Protein AF-A0A4U5PAK2-F1 (afdb_monomer)

Organism: Steinernema carpocapsae (NCBI:txid34508)

Structure (mmCIF, N/CA/C/O backbone):
data_AF-A0A4U5PAK2-F1
#
_entry.id   AF-A0A4U5PAK2-F1
#
loop_
_atom_site.group_PDB
_atom_site.id
_atom_site.type_symbol
_atom_site.label_atom_id
_atom_site.label_alt_id
_atom_site.label_comp_id
_atom_site.label_asym_id
_atom_site.label_entity_id
_atom_site.label_seq_id
_atom_site.pdbx_PDB_ins_code
_atom_site.Cartn_x
_atom_site.Cartn_y
_atom_site.Cartn_z
_atom_site.occupancy
_atom_site.B_iso_or_equiv
_atom_site.auth_seq_id
_atom_site.auth_comp_id
_atom_site.auth_asym_id
_atom_site.auth_atom_id
_atom_site.pdbx_PDB_model_num
ATOM 1 N N . MET A 1 1 ? 34.437 -31.701 -35.811 1.00 47.69 1 MET A N 1
ATOM 2 C CA . MET A 1 1 ? 34.393 -30.267 -36.158 1.00 47.69 1 MET A CA 1
ATOM 3 C C . MET A 1 1 ? 33.138 -29.726 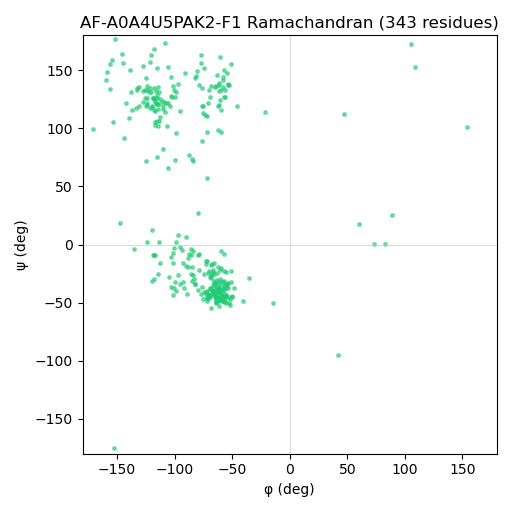-35.517 1.00 47.69 1 MET A C 1
ATOM 5 O O . MET A 1 1 ? 32.059 -29.985 -36.035 1.00 47.69 1 MET A O 1
ATOM 9 N N . ASP A 1 2 ? 33.272 -29.087 -34.360 1.00 54.12 2 ASP A N 1
ATOM 10 C CA . ASP A 1 2 ? 32.125 -28.502 -33.671 1.00 54.12 2 ASP A CA 1
ATOM 11 C C . ASP A 1 2 ? 31.737 -27.217 -34.401 1.00 54.12 2 ASP A C 1
ATOM 13 O O . ASP A 1 2 ? 32.551 -26.307 -34.567 1.00 54.12 2 ASP A O 1
ATOM 17 N N . LEU A 1 3 ? 30.511 -27.179 -34.925 1.00 52.75 3 LEU A N 1
ATOM 18 C CA . LEU A 1 3 ? 29.952 -25.960 -35.498 1.00 52.75 3 LEU A CA 1
ATOM 19 C C . LEU A 1 3 ? 29.866 -24.898 -34.391 1.00 52.75 3 LEU A C 1
ATOM 21 O O . LEU A 1 3 ? 29.477 -25.234 -33.269 1.00 52.75 3 LEU A O 1
ATOM 25 N N . PRO A 1 4 ? 30.195 -23.625 -34.673 1.00 72.81 4 PRO A N 1
ATOM 26 C CA . PRO A 1 4 ? 30.063 -22.576 -33.675 1.00 72.81 4 PRO A CA 1
ATOM 27 C C . PRO A 1 4 ? 28.592 -22.460 -33.267 1.00 72.81 4 PRO A C 1
ATOM 29 O O . PRO A 1 4 ? 27.730 -22.195 -34.109 1.00 72.81 4 PRO A O 1
ATOM 32 N N . ILE A 1 5 ? 28.315 -22.669 -31.977 1.00 73.31 5 ILE A N 1
ATOM 33 C CA . ILE A 1 5 ? 26.984 -22.476 -31.397 1.00 73.31 5 ILE A CA 1
ATOM 34 C C . ILE A 1 5 ? 26.605 -21.014 -31.617 1.00 73.31 5 ILE A C 1
ATOM 36 O O . ILE A 1 5 ? 27.261 -20.109 -31.097 1.00 73.31 5 ILE A O 1
ATOM 40 N N . ARG A 1 6 ? 25.557 -20.764 -32.406 1.00 75.88 6 ARG A N 1
ATOM 41 C CA . ARG A 1 6 ? 25.062 -19.403 -32.605 1.00 75.88 6 ARG A CA 1
ATOM 42 C C . ARG A 1 6 ? 24.166 -19.040 -31.432 1.00 75.88 6 ARG A C 1
ATOM 44 O O . ARG A 1 6 ? 23.378 -19.854 -30.964 1.00 75.88 6 ARG A O 1
ATOM 51 N N . PHE A 1 7 ? 24.224 -17.785 -31.002 1.00 71.56 7 PHE A N 1
ATOM 52 C CA . PHE A 1 7 ? 23.404 -17.277 -29.897 1.00 71.56 7 PHE A CA 1
ATOM 53 C C . PHE A 1 7 ? 21.896 -17.520 -30.112 1.00 71.56 7 PHE A C 1
ATOM 55 O O . PHE A 1 7 ? 21.156 -17.823 -29.184 1.00 71.56 7 PHE A O 1
ATOM 62 N N . GLN A 1 8 ? 21.449 -17.465 -31.368 1.00 72.50 8 GLN A N 1
ATOM 63 C CA . GLN A 1 8 ? 20.072 -17.750 -31.788 1.00 72.50 8 GLN A CA 1
ATOM 64 C C . GLN A 1 8 ? 19.642 -19.224 -31.645 1.00 72.50 8 GLN A C 1
ATOM 66 O O . GLN A 1 8 ? 18.439 -19.497 -31.661 1.00 72.50 8 GLN A O 1
ATOM 71 N N . ASP A 1 9 ? 20.596 -20.149 -31.509 1.00 81.25 9 ASP A N 1
ATOM 72 C CA . ASP A 1 9 ? 20.365 -21.592 -31.379 1.00 81.25 9 ASP A CA 1
ATOM 73 C C . ASP A 1 9 ? 20.287 -22.026 -29.905 1.00 81.25 9 ASP A C 1
ATOM 75 O O . ASP A 1 9 ? 19.962 -23.177 -29.614 1.00 81.25 9 ASP A O 1
ATOM 79 N N . LEU A 1 10 ? 20.529 -21.102 -28.966 1.00 83.69 10 LEU A N 1
ATOM 80 C CA . LEU A 1 10 ? 20.408 -21.371 -27.537 1.00 83.69 10 LEU A CA 1
ATOM 81 C C . LEU A 1 10 ? 18.956 -21.733 -27.150 1.00 83.69 10 LEU A C 1
ATOM 83 O O . LEU A 1 10 ? 17.994 -21.196 -27.725 1.00 83.69 10 LEU A O 1
ATOM 87 N N . PRO A 1 11 ? 18.771 -22.626 -26.159 1.00 86.31 11 PRO A N 1
ATOM 88 C CA . PRO A 1 11 ? 17.468 -22.879 -25.556 1.00 86.31 11 PRO A CA 1
ATOM 89 C C . PRO A 1 11 ? 16.853 -21.598 -24.991 1.00 86.31 11 PRO A C 1
ATOM 91 O O . PRO A 1 11 ? 17.556 -20.683 -24.553 1.00 86.31 11 PRO A O 1
ATOM 94 N N . SER A 1 12 ? 15.523 -21.533 -24.990 1.00 82.12 12 SER A N 1
ATOM 95 C CA . SER A 1 12 ? 14.796 -20.351 -24.526 1.00 82.12 12 SER A CA 1
ATOM 96 C C . SER A 1 12 ? 15.080 -20.038 -23.058 1.00 82.12 12 SER A C 1
ATOM 98 O O . SER A 1 12 ? 15.182 -18.872 -22.702 1.00 82.12 12 SER A O 1
ATOM 100 N N . GLU A 1 13 ? 15.283 -21.060 -22.234 1.00 82.94 13 GLU A N 1
ATOM 101 C CA . GLU A 1 13 ? 15.615 -20.952 -20.813 1.00 82.94 13 GLU A CA 1
ATOM 102 C C . GLU A 1 13 ? 16.979 -20.274 -20.613 1.00 82.94 13 GLU A C 1
ATOM 104 O O . GLU A 1 13 ? 17.135 -19.406 -19.757 1.00 82.94 13 GLU A O 1
ATOM 109 N N . VAL A 1 14 ? 17.958 -20.610 -21.459 1.00 84.56 14 VAL A N 1
ATOM 110 C CA . VAL A 1 14 ? 19.299 -20.007 -21.424 1.00 84.56 14 VAL A CA 1
ATOM 111 C C . VAL A 1 14 ? 19.240 -18.550 -21.874 1.00 84.56 14 VAL A C 1
ATOM 113 O O . VAL A 1 14 ? 19.823 -17.683 -21.227 1.00 84.56 14 VAL A O 1
ATOM 116 N N . LEU A 1 15 ? 18.491 -18.257 -22.943 1.00 81.94 15 LEU A N 1
ATOM 117 C CA . LEU A 1 15 ? 18.282 -16.882 -23.406 1.00 81.94 15 LEU A CA 1
ATOM 118 C C . LEU A 1 15 ? 17.612 -16.023 -22.332 1.00 81.94 15 LEU A C 1
ATOM 120 O O . LEU A 1 15 ? 18.045 -14.898 -22.106 1.00 81.94 15 LEU A O 1
ATOM 124 N N . GLN A 1 16 ? 16.601 -16.557 -21.645 1.00 80.06 16 GLN A N 1
ATOM 125 C CA . GLN A 1 16 ? 15.946 -15.877 -20.530 1.00 80.06 16 GLN A CA 1
ATOM 126 C C . GLN A 1 16 ? 16.930 -15.598 -19.390 1.00 80.06 16 GLN A C 1
ATOM 128 O O . GLN A 1 16 ? 16.977 -14.472 -18.902 1.00 80.06 16 GLN A O 1
ATOM 133 N N . HIS A 1 17 ? 17.762 -16.575 -19.018 1.00 81.38 17 HIS A N 1
ATOM 134 C CA . HIS A 1 17 ? 18.752 -16.400 -17.955 1.00 81.38 17 HIS A CA 1
ATOM 135 C C . HIS A 1 17 ? 19.801 -15.333 -18.295 1.00 81.38 17 HIS A C 1
ATOM 137 O O . HIS A 1 17 ? 20.141 -14.517 -17.443 1.00 81.38 17 HIS A O 1
ATOM 143 N N . ILE A 1 18 ? 20.267 -15.293 -19.548 1.00 82.44 18 ILE A N 1
ATOM 144 C CA . ILE A 1 18 ? 21.174 -14.245 -20.038 1.00 82.44 18 ILE A CA 1
ATOM 145 C C . ILE A 1 18 ? 20.483 -12.883 -19.995 1.00 82.44 18 ILE A C 1
ATOM 147 O O . ILE A 1 18 ? 21.072 -11.912 -19.528 1.00 82.44 18 ILE A O 1
ATOM 151 N N . CYS A 1 19 ? 19.229 -12.817 -20.451 1.00 79.94 19 CYS A N 1
ATOM 152 C CA . CYS A 1 19 ? 18.456 -11.584 -20.450 1.00 79.94 19 CYS A CA 1
ATOM 153 C C . CYS A 1 19 ? 18.345 -11.019 -19.028 1.00 79.94 19 CYS A C 1
ATOM 155 O O . CYS A 1 19 ? 18.637 -9.849 -18.852 1.00 79.94 19 CYS A O 1
ATOM 157 N N . VAL A 1 20 ? 18.033 -11.818 -18.002 1.00 76.06 20 VAL A N 1
ATOM 158 C CA . VAL A 1 20 ? 17.880 -11.334 -16.609 1.00 76.06 20 VAL A CA 1
ATOM 159 C C . VAL A 1 20 ? 19.148 -10.667 -16.038 1.00 76.06 20 VAL A C 1
ATOM 161 O O . VAL A 1 20 ? 19.046 -9.874 -15.107 1.00 76.06 20 VAL A O 1
ATOM 164 N N . GLN A 1 21 ? 20.336 -10.920 -16.602 1.00 79.25 21 GLN A N 1
ATOM 165 C CA . GLN A 1 21 ? 21.590 -10.303 -16.141 1.00 79.25 21 GLN A CA 1
ATOM 166 C C . GLN A 1 21 ? 21.802 -8.857 -16.624 1.00 79.25 21 GLN A C 1
ATOM 168 O O . GLN A 1 21 ? 22.748 -8.204 -16.175 1.00 79.25 21 GLN A O 1
ATOM 173 N N . LEU A 1 22 ? 20.952 -8.353 -17.525 1.00 78.81 22 LEU A N 1
ATOM 174 C CA . LEU A 1 22 ? 21.041 -6.987 -18.047 1.00 78.81 22 LEU A CA 1
ATOM 175 C C . LEU A 1 22 ? 20.663 -5.964 -16.968 1.00 78.81 22 LEU A C 1
ATOM 177 O O . LEU A 1 22 ? 19.641 -6.102 -16.299 1.00 78.81 22 LEU A O 1
ATOM 181 N N . ASP A 1 23 ? 21.477 -4.919 -16.826 1.00 75.62 23 ASP A N 1
ATOM 182 C CA . ASP A 1 23 ? 21.330 -3.865 -15.812 1.00 75.62 23 ASP A CA 1
ATOM 183 C C . ASP A 1 23 ? 21.137 -2.458 -16.401 1.00 75.62 23 ASP A C 1
ATOM 185 O O . ASP A 1 23 ? 21.185 -1.456 -15.684 1.00 75.62 23 ASP A O 1
ATOM 189 N N . SER A 1 24 ? 20.867 -2.386 -17.705 1.00 80.50 24 SER A N 1
ATOM 190 C CA . SER A 1 24 ? 20.577 -1.160 -18.443 1.00 80.50 24 SER A CA 1
ATOM 191 C C . SER A 1 24 ? 19.344 -1.343 -19.321 1.00 80.50 24 SER A C 1
ATOM 193 O O . SER A 1 24 ? 19.226 -2.332 -20.045 1.00 80.50 24 SER A O 1
ATOM 195 N N . VAL A 1 25 ? 18.437 -0.362 -19.303 1.00 81.88 25 VAL A N 1
ATOM 196 C CA . VAL A 1 25 ? 17.288 -0.344 -20.222 1.00 81.88 25 VAL A CA 1
ATOM 197 C C . VAL A 1 25 ? 17.759 -0.264 -21.667 1.00 81.88 25 VAL A C 1
ATOM 199 O O . VAL A 1 25 ? 17.183 -0.939 -22.514 1.00 81.88 25 VAL A O 1
ATOM 202 N N . ASP A 1 26 ? 18.820 0.493 -21.945 1.00 83.31 26 ASP A N 1
ATOM 203 C CA . ASP A 1 26 ? 19.361 0.607 -23.298 1.00 83.31 26 ASP A CA 1
ATOM 204 C C . ASP A 1 26 ? 19.867 -0.742 -23.802 1.00 83.31 26 ASP A C 1
ATOM 206 O O . ASP A 1 26 ? 19.582 -1.112 -24.936 1.00 83.31 26 ASP A O 1
ATOM 210 N N . ASP A 1 27 ? 20.533 -1.531 -22.956 1.00 85.12 27 ASP A N 1
ATOM 211 C CA . ASP A 1 27 ? 21.000 -2.866 -23.341 1.00 85.12 27 ASP A CA 1
ATOM 212 C C . ASP A 1 27 ? 19.828 -3.818 -23.587 1.00 85.12 27 ASP A C 1
ATOM 214 O O . ASP A 1 27 ? 19.840 -4.573 -24.562 1.00 85.12 27 ASP A O 1
ATOM 218 N N . VAL A 1 28 ? 18.778 -3.741 -22.761 1.00 85.50 28 VAL A N 1
ATOM 219 C CA . VAL A 1 28 ? 17.541 -4.505 -22.970 1.00 85.50 28 VAL A CA 1
ATOM 220 C C . VAL A 1 28 ? 16.886 -4.118 -24.300 1.00 85.50 28 VAL A C 1
ATOM 222 O O . VAL A 1 28 ? 16.539 -4.993 -25.091 1.00 85.50 28 VAL A O 1
ATOM 225 N N . LEU A 1 29 ? 16.744 -2.823 -24.590 1.00 85.44 29 LEU A N 1
ATOM 226 C CA . LEU A 1 29 ? 16.142 -2.342 -25.836 1.00 85.44 29 LEU A CA 1
ATOM 227 C C . LEU A 1 29 ? 17.003 -2.681 -27.061 1.00 85.44 29 LEU A C 1
ATOM 229 O O . LEU A 1 29 ? 16.469 -3.093 -28.091 1.00 85.44 29 LEU A O 1
ATOM 233 N N . ASN A 1 30 ? 18.325 -2.560 -26.951 1.00 86.75 30 ASN A N 1
ATOM 234 C CA . ASN A 1 30 ? 19.260 -2.895 -28.020 1.00 86.75 30 ASN A CA 1
ATOM 235 C C . ASN A 1 30 ? 19.209 -4.389 -28.340 1.00 86.75 30 ASN A C 1
ATOM 237 O O . ASN A 1 30 ? 19.037 -4.751 -29.503 1.00 86.75 30 ASN A O 1
ATOM 241 N N . LEU A 1 31 ? 19.276 -5.258 -27.325 1.00 85.69 31 LEU A N 1
ATOM 242 C CA . LEU A 1 31 ? 19.183 -6.711 -27.503 1.00 85.69 31 LEU A CA 1
ATOM 243 C C . LEU A 1 31 ? 17.815 -7.150 -28.025 1.00 85.69 31 LEU A C 1
ATOM 245 O O . LEU A 1 31 ? 17.741 -8.080 -28.832 1.00 85.69 31 LEU A O 1
ATOM 249 N N . GLN A 1 32 ? 16.743 -6.461 -27.628 1.00 85.81 32 GLN A N 1
ATOM 250 C CA . GLN A 1 32 ? 15.394 -6.728 -28.124 1.00 85.81 32 GLN A CA 1
ATOM 251 C C . GLN A 1 32 ? 15.306 -6.591 -29.651 1.00 85.81 32 GLN A C 1
ATOM 253 O O . GLN A 1 32 ? 14.603 -7.372 -30.288 1.00 85.81 32 GLN A O 1
ATOM 258 N N . ASN A 1 33 ? 16.077 -5.680 -30.248 1.00 85.88 33 ASN A N 1
ATOM 259 C CA . ASN A 1 33 ? 16.080 -5.440 -31.693 1.00 85.88 33 ASN A CA 1
ATOM 260 C C . ASN A 1 33 ? 16.986 -6.399 -32.492 1.00 85.88 33 ASN A C 1
ATOM 262 O O . ASN A 1 33 ? 16.987 -6.351 -33.721 1.00 85.88 33 ASN A O 1
ATOM 266 N N . VAL A 1 34 ? 17.761 -7.271 -31.832 1.00 86.38 34 VAL A N 1
ATOM 267 C CA . VAL A 1 34 ? 18.753 -8.130 -32.508 1.00 86.38 34 VAL A CA 1
ATOM 268 C C . VAL A 1 34 ? 18.109 -9.324 -33.215 1.00 86.38 34 VAL A C 1
ATOM 270 O O . VAL A 1 34 ? 18.519 -9.680 -34.319 1.00 86.38 34 VAL A O 1
ATOM 273 N N . HIS A 1 35 ? 17.132 -9.991 -32.589 1.00 86.31 35 HIS A N 1
ATOM 274 C CA . HIS A 1 35 ? 16.525 -11.202 -33.152 1.00 86.31 35 HIS A CA 1
ATOM 275 C C . HIS A 1 35 ? 15.140 -11.508 -32.541 1.00 86.31 35 HIS A C 1
ATOM 277 O O . HIS A 1 35 ? 15.006 -11.450 -31.317 1.00 86.31 35 HIS A O 1
ATOM 283 N N . PRO A 1 36 ? 14.141 -11.992 -33.315 1.00 87.50 36 PRO A N 1
ATOM 284 C CA . PRO A 1 36 ? 12.777 -12.236 -32.812 1.00 87.50 36 PRO A CA 1
ATOM 285 C C . PRO A 1 36 ? 12.653 -13.250 -31.661 1.00 87.50 36 PRO A C 1
ATOM 287 O O . PRO A 1 36 ? 11.643 -13.290 -30.957 1.00 87.50 36 PRO A O 1
ATOM 290 N N . ARG A 1 37 ? 13.635 -14.149 -31.483 1.00 84.88 37 ARG A N 1
ATOM 291 C CA . ARG A 1 37 ? 13.677 -15.048 -30.306 1.00 84.88 37 ARG A CA 1
ATOM 292 C C . ARG A 1 37 ? 14.150 -14.324 -29.044 1.00 84.88 37 ARG A C 1
ATOM 294 O O . ARG A 1 37 ? 13.626 -14.615 -27.975 1.00 84.88 37 ARG A O 1
ATOM 301 N N . ILE A 1 38 ? 15.102 -13.399 -29.178 1.00 85.81 38 ILE A N 1
ATOM 302 C CA . ILE A 1 38 ? 15.606 -12.572 -28.073 1.00 85.81 38 ILE A CA 1
ATOM 303 C C . ILE A 1 38 ? 14.530 -11.567 -27.680 1.00 85.81 38 ILE A C 1
ATOM 305 O O . ILE A 1 38 ? 14.225 -11.441 -26.501 1.00 85.81 38 ILE A O 1
ATOM 309 N N . GLU A 1 39 ? 13.874 -10.955 -28.669 1.00 88.19 39 GLU A N 1
ATOM 310 C CA . GLU A 1 39 ? 12.725 -10.079 -28.451 1.00 88.19 39 GLU A CA 1
ATOM 311 C C . GLU A 1 39 ? 11.666 -10.757 -27.583 1.00 88.19 39 GLU A C 1
ATOM 313 O O . GLU A 1 39 ? 11.289 -10.229 -26.543 1.00 88.19 39 GLU A O 1
ATOM 318 N N . ARG A 1 40 ? 11.243 -11.971 -27.961 1.00 86.62 40 ARG A N 1
ATOM 319 C CA . ARG A 1 40 ? 10.266 -12.753 -27.192 1.00 86.62 40 ARG A CA 1
ATOM 320 C C . ARG A 1 40 ? 10.757 -13.120 -25.794 1.00 86.62 40 ARG A C 1
ATOM 322 O O . ARG A 1 40 ? 9.943 -13.148 -24.873 1.00 86.62 40 ARG A O 1
ATOM 329 N N . ALA A 1 41 ? 12.046 -13.424 -25.638 1.00 85.25 41 ALA A N 1
ATOM 330 C CA . ALA A 1 41 ? 12.627 -13.711 -24.332 1.00 85.25 41 ALA A CA 1
ATOM 331 C C . ALA A 1 41 ? 12.557 -12.474 -23.427 1.00 85.25 41 ALA A C 1
ATOM 333 O O . ALA A 1 41 ? 12.014 -12.577 -22.334 1.00 85.25 41 ALA A O 1
ATOM 334 N N . ILE A 1 42 ? 12.990 -11.312 -23.924 1.00 87.56 42 ILE A N 1
ATOM 335 C CA . ILE A 1 42 ? 12.958 -10.028 -23.213 1.00 87.56 42 ILE A CA 1
ATOM 336 C C . ILE A 1 42 ? 11.527 -9.604 -22.884 1.00 87.56 42 ILE A C 1
ATOM 338 O O . ILE A 1 42 ? 11.233 -9.252 -21.744 1.00 87.56 42 ILE A O 1
ATOM 342 N N . ASP A 1 43 ? 10.611 -9.686 -23.848 1.00 86.44 43 ASP A N 1
ATOM 343 C CA . ASP A 1 43 ? 9.196 -9.375 -23.641 1.00 86.44 43 ASP A CA 1
ATOM 344 C C . ASP A 1 43 ? 8.608 -10.196 -22.498 1.00 86.44 43 ASP A C 1
ATOM 346 O O . ASP A 1 43 ? 7.862 -9.681 -21.663 1.00 86.44 43 ASP A O 1
ATOM 350 N N . PHE A 1 44 ? 8.937 -11.486 -22.463 1.00 83.06 44 PHE A N 1
ATOM 351 C CA . PHE A 1 44 ? 8.475 -12.375 -21.418 1.00 83.06 44 PHE A CA 1
ATOM 352 C C . PHE A 1 44 ? 9.120 -12.028 -20.073 1.00 83.06 44 PHE A C 1
ATOM 354 O O . PHE A 1 44 ? 8.386 -11.756 -19.125 1.00 83.06 44 PHE A O 1
ATOM 361 N N . THR A 1 45 ? 10.452 -11.977 -19.991 1.00 80.44 45 THR A N 1
ATOM 362 C CA . THR A 1 45 ? 11.189 -11.813 -18.727 1.00 80.44 45 THR A CA 1
ATOM 363 C C . THR A 1 45 ? 11.082 -10.416 -18.140 1.00 80.44 45 THR A C 1
ATOM 365 O O . THR A 1 45 ? 10.747 -10.290 -16.967 1.00 80.44 45 THR A O 1
ATOM 368 N N . PHE A 1 46 ? 11.312 -9.374 -18.938 1.00 82.19 46 PHE A N 1
ATOM 369 C CA . PHE A 1 46 ? 11.414 -7.996 -18.459 1.00 82.19 46 PHE A CA 1
ATOM 370 C C . PHE A 1 46 ? 10.084 -7.260 -18.426 1.00 82.19 46 PHE A C 1
ATOM 372 O O . PHE A 1 46 ? 9.796 -6.539 -17.474 1.00 82.19 46 PHE A O 1
ATOM 379 N N . TRP A 1 47 ? 9.262 -7.417 -19.463 1.00 88.25 47 TRP A N 1
ATOM 380 C CA . TRP A 1 47 ? 8.098 -6.548 -19.643 1.00 88.25 47 TRP A CA 1
ATOM 381 C C . TRP A 1 47 ? 6.799 -7.192 -19.152 1.00 88.25 47 TRP A C 1
ATOM 383 O O . TRP A 1 47 ? 5.980 -6.536 -18.510 1.00 88.25 47 TRP A O 1
ATOM 393 N N . ARG A 1 48 ? 6.591 -8.490 -19.397 1.00 87.00 48 ARG A N 1
ATOM 394 C CA . ARG A 1 48 ? 5.306 -9.159 -19.116 1.00 87.00 48 ARG A CA 1
ATOM 395 C C . ARG A 1 48 ? 5.253 -9.912 -17.795 1.00 87.00 48 ARG A C 1
ATOM 397 O O . ARG A 1 48 ? 4.147 -10.138 -17.299 1.00 87.00 48 ARG A O 1
ATOM 404 N N . LEU A 1 49 ? 6.382 -10.370 -17.264 1.00 85.75 49 LEU A N 1
ATOM 405 C CA . LEU A 1 49 ? 6.412 -11.136 -16.017 1.00 85.75 49 LEU A CA 1
ATOM 406 C C . LEU A 1 49 ? 6.305 -10.282 -14.743 1.00 85.75 49 LEU A C 1
ATOM 408 O O . LEU A 1 49 ? 5.575 -10.716 -13.845 1.00 85.75 49 LEU A O 1
ATOM 412 N N . PRO A 1 50 ? 6.929 -9.090 -14.632 1.00 90.94 50 PRO A N 1
ATOM 413 C CA . PRO A 1 50 ? 6.883 -8.314 -13.398 1.00 90.94 50 PRO A CA 1
ATOM 414 C C . PRO A 1 50 ? 5.483 -7.999 -12.915 1.00 90.94 50 PRO A C 1
ATOM 416 O O . PRO A 1 50 ? 4.627 -7.515 -13.659 1.00 90.94 50 PRO A O 1
ATOM 419 N N . ARG A 1 51 ? 5.285 -8.223 -11.619 1.00 93.62 51 ARG A N 1
ATOM 420 C CA . ARG A 1 51 ? 4.050 -7.868 -10.911 1.00 93.62 51 ARG A CA 1
ATOM 421 C C . ARG A 1 51 ? 4.281 -6.782 -9.875 1.00 93.62 51 ARG A C 1
ATOM 423 O O . ARG A 1 51 ? 3.351 -6.042 -9.556 1.00 93.62 51 ARG A O 1
ATOM 430 N N . VAL A 1 52 ? 5.512 -6.675 -9.384 1.00 93.81 52 VAL A N 1
ATOM 431 C CA . VAL A 1 52 ? 5.892 -5.762 -8.312 1.00 93.81 52 VAL A CA 1
ATOM 432 C C . VAL A 1 52 ? 6.920 -4.770 -8.845 1.00 93.81 52 VAL A C 1
ATOM 434 O O . VAL A 1 52 ? 7.962 -5.164 -9.368 1.00 93.81 52 VAL A O 1
ATOM 437 N N . LEU A 1 53 ? 6.622 -3.483 -8.683 1.00 93.88 53 LEU A N 1
ATOM 438 C CA . LEU A 1 53 ? 7.537 -2.376 -8.923 1.00 93.88 53 LEU A CA 1
ATOM 439 C C . LEU A 1 53 ? 8.022 -1.834 -7.584 1.00 93.88 53 LEU A C 1
ATOM 441 O O . LEU A 1 53 ? 7.234 -1.350 -6.772 1.00 93.88 53 LEU A O 1
ATOM 445 N N . ARG A 1 54 ? 9.327 -1.885 -7.366 1.00 92.38 54 ARG A N 1
ATOM 446 C CA . ARG A 1 54 ? 10.002 -1.400 -6.168 1.00 92.38 54 ARG A CA 1
ATOM 447 C C . ARG A 1 54 ? 10.854 -0.197 -6.548 1.00 92.38 54 ARG A C 1
ATOM 449 O O . ARG A 1 54 ? 11.676 -0.293 -7.450 1.00 92.38 54 ARG A O 1
ATOM 456 N N . LEU A 1 55 ? 10.653 0.930 -5.879 1.00 90.06 55 LEU A N 1
ATOM 457 C CA . LEU A 1 55 ? 11.371 2.170 -6.160 1.00 90.06 55 LEU A CA 1
ATOM 458 C C . LEU A 1 55 ? 12.188 2.587 -4.955 1.00 90.06 55 LEU A C 1
ATOM 460 O O . LEU A 1 55 ? 11.656 2.625 -3.843 1.00 90.06 55 LEU A O 1
ATOM 464 N N . GLY A 1 56 ? 13.438 2.969 -5.206 1.00 79.56 56 GLY A N 1
ATOM 465 C CA . GLY A 1 56 ? 14.268 3.574 -4.182 1.00 79.56 56 GLY A CA 1
ATOM 466 C C . GLY A 1 56 ? 15.064 2.600 -3.342 1.00 79.56 56 GLY A C 1
ATOM 467 O O . GLY A 1 56 ? 15.341 2.910 -2.202 1.00 79.56 56 GLY A O 1
ATOM 468 N N . PHE A 1 57 ? 15.380 1.414 -3.847 1.00 75.69 57 PHE A N 1
ATOM 469 C CA . PHE A 1 57 ? 16.238 0.477 -3.125 1.00 75.69 57 PHE A CA 1
ATOM 470 C C . PHE A 1 57 ? 17.692 0.722 -3.539 1.00 75.69 57 PHE A C 1
ATOM 472 O O . PHE A 1 57 ? 17.942 1.138 -4.673 1.00 75.69 57 PHE A O 1
ATOM 479 N N . GLU A 1 58 ? 18.645 0.519 -2.630 1.00 68.25 58 GLU A N 1
ATOM 480 C CA . GLU A 1 58 ? 20.065 0.726 -2.933 1.00 68.25 58 GLU A CA 1
ATOM 481 C C . GLU A 1 58 ? 20.511 -0.191 -4.076 1.00 68.25 58 GLU A C 1
ATOM 483 O O . GLU A 1 58 ? 20.201 -1.384 -4.061 1.00 68.25 58 GLU A O 1
ATOM 488 N N . PHE A 1 59 ? 21.221 0.366 -5.065 1.00 66.69 59 PHE A N 1
ATOM 489 C CA . PHE A 1 59 ? 21.779 -0.423 -6.156 1.00 66.69 59 PHE A CA 1
ATOM 490 C C . PHE A 1 59 ? 22.979 -1.224 -5.643 1.00 66.69 59 PHE A C 1
ATOM 492 O O . PHE A 1 59 ? 24.027 -0.629 -5.381 1.00 66.69 59 PHE A O 1
ATOM 499 N N . PRO A 1 60 ? 22.905 -2.564 -5.557 1.00 65.00 60 PRO A N 1
ATOM 500 C CA . PRO A 1 60 ? 24.006 -3.387 -5.064 1.00 65.00 60 PRO A CA 1
ATOM 501 C C . PRO A 1 60 ? 25.273 -3.208 -5.906 1.00 65.00 60 PRO A C 1
ATOM 503 O O . PRO A 1 60 ? 26.385 -3.286 -5.392 1.00 65.00 60 PRO A O 1
ATOM 506 N N . LYS A 1 61 ? 25.108 -2.937 -7.209 1.00 65.94 61 LYS A N 1
ATOM 507 C CA . LYS A 1 61 ? 26.219 -2.718 -8.141 1.00 65.94 61 LYS A CA 1
ATOM 508 C C . LYS A 1 61 ? 26.834 -1.314 -8.043 1.00 65.94 61 LYS A C 1
ATOM 510 O O . LYS A 1 61 ? 27.969 -1.137 -8.481 1.00 65.94 61 LYS A O 1
ATOM 515 N N . ARG A 1 62 ? 26.114 -0.310 -7.514 1.00 66.81 62 ARG A N 1
ATOM 516 C CA . ARG A 1 62 ? 26.601 1.078 -7.357 1.00 66.81 62 ARG A CA 1
ATOM 517 C C . ARG A 1 62 ? 26.055 1.703 -6.061 1.00 66.81 62 ARG A C 1
ATOM 519 O O . ARG A 1 62 ? 24.984 2.316 -6.087 1.00 66.81 62 ARG A O 1
ATOM 526 N N . PRO A 1 63 ? 26.797 1.587 -4.947 1.00 66.19 63 PRO A N 1
ATOM 527 C CA . PRO A 1 63 ? 26.397 2.153 -3.662 1.00 66.19 63 PRO A CA 1
ATOM 528 C C . PRO A 1 63 ? 26.069 3.646 -3.773 1.00 66.19 63 PRO A C 1
ATOM 530 O O . PRO A 1 63 ? 26.770 4.397 -4.457 1.00 66.19 63 PRO A O 1
ATOM 533 N N . GLY A 1 64 ? 24.993 4.079 -3.115 1.00 66.81 64 GLY A N 1
ATOM 534 C CA . GLY A 1 64 ? 24.527 5.471 -3.145 1.00 66.81 64 GLY A CA 1
ATOM 535 C C . GLY A 1 64 ? 23.659 5.864 -4.350 1.00 66.81 64 GLY A C 1
ATOM 536 O O . GLY A 1 64 ? 23.211 7.009 -4.417 1.00 66.81 64 GLY A O 1
ATOM 537 N N . GLN A 1 65 ? 23.378 4.947 -5.282 1.00 72.25 65 GLN A N 1
ATOM 538 C CA . GLN A 1 65 ? 22.362 5.150 -6.320 1.00 72.25 65 GLN A CA 1
ATOM 539 C C . GLN A 1 65 ? 21.067 4.417 -5.968 1.00 72.25 65 GLN A C 1
ATOM 541 O O . GLN A 1 65 ? 21.077 3.267 -5.529 1.00 72.25 65 GLN A O 1
ATOM 546 N N . SER A 1 66 ? 19.938 5.095 -6.177 1.00 77.69 66 SER A N 1
ATOM 547 C CA . SER A 1 66 ? 18.614 4.491 -6.033 1.00 77.69 66 SER A CA 1
ATOM 548 C C . SER A 1 66 ? 18.245 3.691 -7.286 1.00 77.69 66 SER A C 1
ATOM 550 O O . SER A 1 66 ? 18.666 4.035 -8.394 1.00 77.69 66 SER A O 1
ATOM 552 N N . THR A 1 67 ? 17.462 2.624 -7.121 1.00 85.38 67 THR A N 1
ATOM 553 C CA . THR A 1 67 ? 17.078 1.718 -8.219 1.00 85.38 67 THR A CA 1
ATOM 554 C C . THR A 1 67 ? 15.584 1.604 -8.422 1.00 85.38 67 THR A C 1
ATOM 556 O O . THR A 1 67 ? 14.775 1.805 -7.508 1.00 85.38 67 THR A O 1
ATOM 559 N N . ILE A 1 68 ? 15.242 1.217 -9.646 1.00 88.50 68 ILE A N 1
ATOM 560 C CA . ILE A 1 68 ? 13.978 0.587 -9.984 1.00 88.50 68 ILE A CA 1
ATOM 561 C C . ILE A 1 68 ? 14.220 -0.914 -9.960 1.00 88.50 68 ILE A C 1
ATOM 563 O O . ILE A 1 68 ? 14.963 -1.435 -10.788 1.00 88.50 68 ILE A O 1
ATOM 567 N N . ARG A 1 69 ? 13.575 -1.616 -9.033 1.00 88.62 69 ARG A N 1
ATOM 568 C CA . ARG A 1 69 ? 13.575 -3.074 -9.002 1.00 88.62 69 ARG A CA 1
ATOM 569 C C . ARG A 1 69 ? 12.224 -3.592 -9.479 1.00 88.62 69 ARG A C 1
ATOM 571 O O . ARG A 1 69 ? 11.177 -3.278 -8.914 1.00 88.62 69 ARG A O 1
ATOM 578 N N . LEU A 1 70 ? 12.251 -4.403 -10.521 1.00 88.75 70 LEU A N 1
ATOM 579 C CA . LEU A 1 70 ? 11.096 -5.119 -11.042 1.00 88.75 70 LEU A CA 1
ATOM 580 C C . LEU A 1 70 ? 11.195 -6.566 -10.575 1.00 88.75 70 LEU A C 1
ATOM 582 O O . LEU A 1 70 ? 12.232 -7.199 -10.742 1.00 88.75 70 LEU A O 1
ATOM 586 N N . GLN A 1 71 ? 10.140 -7.070 -9.943 1.00 87.88 71 GLN A N 1
ATOM 587 C CA . GLN A 1 71 ? 10.130 -8.408 -9.357 1.00 87.88 71 GLN A CA 1
ATOM 588 C C . GLN A 1 71 ? 9.010 -9.264 -9.964 1.00 87.88 71 GLN A C 1
ATOM 590 O O . GLN A 1 71 ? 7.857 -8.825 -10.105 1.00 87.88 71 GLN A O 1
ATOM 595 N N . ALA A 1 72 ? 9.375 -10.500 -10.301 1.00 84.94 72 ALA A N 1
ATOM 596 C CA . ALA A 1 72 ? 8.516 -11.545 -10.837 1.00 84.94 72 ALA A CA 1
ATOM 597 C C . ALA A 1 72 ? 8.787 -12.850 -10.080 1.00 84.94 72 ALA A C 1
ATOM 599 O O . ALA A 1 72 ? 9.896 -13.353 -10.142 1.00 84.94 72 ALA A O 1
ATOM 600 N N . ASP A 1 73 ? 7.788 -13.397 -9.383 1.00 77.88 73 ASP A N 1
ATOM 601 C CA . ASP A 1 73 ? 7.871 -14.639 -8.597 1.00 77.88 73 ASP A CA 1
ATOM 602 C C . ASP A 1 73 ? 9.179 -14.777 -7.777 1.00 77.88 73 ASP A C 1
ATOM 604 O O . ASP A 1 73 ? 9.259 -14.212 -6.683 1.00 77.88 73 ASP A O 1
ATOM 608 N N . ASN A 1 74 ? 10.202 -15.464 -8.304 1.00 71.69 74 ASN A N 1
ATOM 609 C CA . ASN A 1 74 ? 11.503 -15.678 -7.649 1.00 71.69 74 ASN A CA 1
ATOM 610 C C . ASN A 1 74 ? 12.646 -14.796 -8.182 1.00 71.69 74 ASN A C 1
ATOM 612 O O . ASN A 1 74 ? 13.705 -14.726 -7.560 1.00 71.69 74 ASN A O 1
ATOM 616 N N . ASP A 1 75 ? 12.429 -14.110 -9.299 1.00 76.69 75 ASP A N 1
ATOM 617 C CA . ASP A 1 75 ? 13.427 -13.298 -9.976 1.00 76.69 75 ASP A CA 1
ATOM 618 C C . ASP A 1 75 ? 13.173 -11.807 -9.756 1.00 76.69 75 ASP A C 1
ATOM 620 O O . ASP A 1 75 ? 12.052 -11.328 -9.538 1.00 76.69 75 ASP A O 1
ATOM 624 N N . HIS A 1 76 ? 14.252 -11.042 -9.823 1.00 81.50 76 HIS A N 1
ATOM 625 C CA . HIS A 1 76 ? 14.187 -9.596 -9.850 1.00 81.50 76 HIS A CA 1
ATOM 626 C C . HIS A 1 76 ? 15.284 -9.050 -10.745 1.00 81.50 76 HIS A C 1
ATOM 628 O O . HIS A 1 76 ? 16.313 -9.684 -10.958 1.00 81.50 76 HIS A O 1
ATOM 634 N N . PHE A 1 77 ? 15.046 -7.852 -11.247 1.00 81.81 77 PHE A N 1
ATOM 635 C CA . PHE A 1 77 ? 16.000 -7.114 -12.049 1.00 81.81 77 PHE A CA 1
ATOM 636 C C . PHE A 1 77 ? 15.977 -5.662 -11.629 1.00 81.81 77 PHE A C 1
ATOM 638 O O . PHE A 1 77 ? 14.968 -5.144 -11.141 1.00 81.81 77 PHE A O 1
ATOM 645 N N . GLU A 1 78 ? 17.129 -5.034 -11.781 1.00 84.31 78 GLU A N 1
ATOM 646 C CA . GLU A 1 78 ? 17.413 -3.727 -11.229 1.00 84.31 78 GLU A CA 1
ATOM 647 C C . GLU A 1 78 ? 17.922 -2.817 -12.322 1.00 84.31 78 GLU A C 1
ATOM 649 O O . GLU A 1 78 ? 18.808 -3.176 -13.095 1.00 84.31 78 GLU A O 1
ATOM 654 N N . LEU A 1 79 ? 17.337 -1.632 -12.363 1.00 85.69 79 LEU A N 1
ATOM 655 C CA . LEU A 1 79 ? 17.641 -0.603 -13.329 1.00 85.69 79 LEU A CA 1
ATOM 656 C C . LEU A 1 79 ? 17.951 0.700 -12.584 1.00 85.69 79 LEU A C 1
ATOM 658 O O . LEU A 1 79 ? 17.443 0.909 -11.470 1.00 85.69 79 LEU A O 1
ATOM 662 N N . PRO A 1 80 ? 18.746 1.599 -13.184 1.00 83.75 80 PRO A N 1
ATOM 663 C CA . PRO A 1 80 ? 18.942 2.939 -12.654 1.00 83.75 80 PRO A CA 1
ATOM 664 C C . PRO A 1 80 ? 17.603 3.646 -12.420 1.00 83.75 80 PRO A C 1
ATOM 666 O O . PRO A 1 80 ? 16.683 3.560 -13.231 1.00 83.75 80 PRO A O 1
ATOM 669 N N . ASN A 1 81 ? 17.467 4.344 -11.294 1.00 83.06 81 ASN A N 1
ATOM 670 C CA . ASN A 1 81 ? 16.266 5.122 -11.017 1.00 83.06 81 ASN A CA 1
ATOM 671 C C . ASN A 1 81 ? 16.359 6.531 -11.598 1.00 83.06 81 ASN A C 1
ATOM 673 O O . ASN A 1 81 ? 16.587 7.509 -10.886 1.00 83.06 81 ASN A O 1
ATOM 677 N N . ASP A 1 82 ? 16.158 6.620 -12.904 1.00 84.56 82 ASP A N 1
ATOM 678 C CA . ASP A 1 82 ? 15.987 7.877 -13.618 1.00 84.56 82 ASP A CA 1
ATOM 679 C C . ASP A 1 82 ? 14.603 7.962 -14.287 1.00 84.56 82 ASP A C 1
ATOM 681 O O . ASP A 1 82 ? 13.826 7.003 -14.361 1.00 84.56 82 ASP A O 1
ATOM 685 N N . VAL A 1 83 ? 14.267 9.167 -14.748 1.00 84.62 83 VAL A N 1
ATOM 686 C CA . VAL A 1 83 ? 12.942 9.491 -15.293 1.00 84.62 83 VAL A CA 1
ATOM 687 C C . VAL A 1 83 ? 12.656 8.751 -16.600 1.00 84.62 83 VAL A C 1
ATOM 689 O O . VAL A 1 83 ? 11.498 8.414 -16.860 1.00 84.62 83 VAL A O 1
ATOM 692 N N . GLU A 1 84 ? 13.669 8.540 -17.436 1.00 88.31 84 GLU A N 1
ATOM 693 C CA . GLU A 1 84 ? 13.511 7.904 -18.742 1.00 88.31 84 GLU A CA 1
ATOM 694 C C . GLU A 1 84 ? 13.315 6.403 -18.561 1.00 88.31 84 GLU A C 1
ATOM 696 O O . GLU A 1 84 ? 12.318 5.862 -19.047 1.00 88.31 84 GLU A O 1
ATOM 701 N N . THR A 1 85 ? 14.152 5.774 -17.736 1.00 89.00 85 THR A N 1
ATOM 702 C CA . THR A 1 85 ? 14.021 4.370 -17.338 1.00 89.00 85 THR A CA 1
ATOM 703 C C . THR A 1 85 ? 12.649 4.099 -16.728 1.00 89.00 85 THR A C 1
ATOM 705 O O . THR A 1 85 ? 11.938 3.200 -17.182 1.00 89.00 85 THR A O 1
ATOM 708 N N . LEU A 1 86 ? 12.204 4.912 -15.759 1.00 89.75 86 LEU A N 1
ATOM 709 C CA . LEU A 1 86 ? 10.885 4.722 -15.154 1.00 89.75 86 LEU A CA 1
ATOM 710 C C . LEU A 1 86 ? 9.754 4.876 -16.175 1.00 89.75 86 LEU A C 1
ATOM 712 O O . LEU A 1 86 ? 8.780 4.128 -16.129 1.00 89.75 86 LEU A O 1
ATOM 716 N N . ARG A 1 87 ? 9.862 5.823 -17.112 1.00 91.44 87 ARG A N 1
ATOM 717 C CA . ARG A 1 87 ? 8.850 6.005 -18.159 1.00 91.44 87 ARG A CA 1
ATOM 718 C C . ARG A 1 87 ? 8.751 4.774 -19.058 1.00 91.44 87 ARG A C 1
ATOM 720 O O . ARG A 1 87 ? 7.639 4.318 -19.299 1.00 91.44 87 ARG A O 1
ATOM 727 N N . VAL A 1 88 ? 9.884 4.230 -19.506 1.00 91.19 88 VAL A N 1
ATOM 728 C CA . VAL A 1 88 ? 9.931 3.018 -20.342 1.00 91.19 88 VAL A CA 1
ATOM 729 C C . VAL A 1 88 ? 9.344 1.824 -19.592 1.00 91.19 88 VAL A C 1
ATOM 731 O O . VAL A 1 88 ? 8.497 1.113 -20.130 1.00 91.19 88 VAL A O 1
ATOM 734 N N . VAL A 1 89 ? 9.737 1.639 -18.330 1.00 91.31 89 VAL A N 1
ATOM 735 C CA . VAL A 1 89 ? 9.215 0.570 -17.471 1.00 91.31 89 VAL A CA 1
ATOM 736 C C . VAL A 1 89 ? 7.700 0.678 -17.324 1.00 91.31 89 VAL A C 1
ATOM 738 O O . VAL A 1 89 ? 6.996 -0.305 -17.521 1.00 91.31 89 VAL A O 1
ATOM 741 N N . LEU A 1 90 ? 7.168 1.860 -17.012 1.00 91.75 90 LEU A N 1
ATOM 742 C CA . LEU A 1 90 ? 5.727 2.034 -16.813 1.00 91.75 90 LEU A CA 1
ATOM 743 C C . LEU A 1 90 ? 4.910 1.898 -18.105 1.00 91.75 90 LEU A C 1
ATOM 745 O O . LEU A 1 90 ? 3.746 1.512 -18.029 1.00 91.75 90 LEU A O 1
ATOM 749 N N . ASP A 1 91 ? 5.497 2.208 -19.260 1.00 90.38 91 ASP A N 1
ATOM 750 C CA . ASP A 1 91 ? 4.864 2.039 -20.572 1.00 90.38 91 ASP A CA 1
ATOM 751 C C . ASP A 1 91 ? 4.813 0.559 -20.994 1.00 90.38 91 ASP A C 1
ATOM 753 O O . ASP A 1 91 ? 3.796 0.073 -21.489 1.00 90.38 91 ASP A O 1
ATOM 757 N N . ARG A 1 92 ? 5.891 -0.196 -20.738 1.00 90.00 92 ARG A N 1
ATOM 758 C CA . ARG A 1 92 ? 6.026 -1.588 -21.201 1.00 90.00 92 ARG A CA 1
ATOM 759 C C . ARG A 1 92 ? 5.545 -2.634 -20.194 1.00 90.00 92 ARG A C 1
ATOM 761 O O . ARG A 1 92 ? 5.010 -3.673 -20.591 1.00 90.00 92 ARG A O 1
ATOM 768 N N . CYS A 1 93 ? 5.678 -2.379 -18.893 1.00 90.75 93 CYS A N 1
ATOM 769 C CA . CYS A 1 93 ? 5.307 -3.322 -17.837 1.00 90.75 93 CYS A CA 1
ATOM 770 C C . CYS A 1 93 ? 3.816 -3.248 -17.473 1.00 90.75 93 CYS A C 1
ATOM 772 O O . CYS A 1 93 ? 3.421 -2.798 -16.396 1.00 90.75 93 CYS A O 1
ATOM 774 N N . SER A 1 94 ? 2.965 -3.769 -18.354 1.00 86.25 94 SER A N 1
ATOM 775 C CA . SER A 1 94 ? 1.499 -3.734 -18.193 1.00 86.25 94 SER A CA 1
ATOM 776 C C . SER A 1 94 ? 0.935 -4.576 -17.034 1.00 86.25 94 SER A C 1
ATOM 778 O O . SER A 1 94 ? -0.217 -4.382 -16.641 1.00 86.25 94 SER A O 1
ATOM 780 N N . ARG A 1 95 ? 1.706 -5.528 -16.486 1.00 90.69 95 ARG A N 1
ATOM 781 C CA . ARG A 1 95 ? 1.240 -6.469 -15.444 1.00 90.69 95 ARG A CA 1
ATOM 782 C C . ARG A 1 95 ? 1.545 -6.050 -14.010 1.00 90.69 95 ARG A C 1
ATOM 784 O O . ARG A 1 95 ? 1.114 -6.744 -13.082 1.00 90.69 95 ARG A O 1
ATOM 791 N N . ILE A 1 96 ? 2.235 -4.926 -13.821 1.00 94.19 96 ILE A N 1
ATOM 792 C CA . ILE A 1 96 ? 2.500 -4.388 -12.488 1.00 94.19 96 ILE A CA 1
ATOM 793 C C . ILE A 1 96 ? 1.164 -4.161 -11.778 1.00 94.19 96 ILE A C 1
ATOM 795 O O . ILE A 1 96 ? 0.256 -3.515 -12.296 1.00 94.19 96 ILE A O 1
ATOM 799 N N . ASN A 1 97 ? 1.032 -4.706 -10.577 1.00 94.75 97 ASN A N 1
ATOM 800 C CA . ASN A 1 97 ? -0.137 -4.509 -9.727 1.00 94.75 97 ASN A CA 1
ATOM 801 C C . ASN A 1 97 ? 0.240 -4.212 -8.269 1.00 94.75 97 ASN A C 1
ATOM 803 O O . ASN A 1 97 ? -0.641 -3.904 -7.466 1.00 94.75 97 ASN A O 1
ATOM 807 N N . GLU A 1 98 ? 1.526 -4.249 -7.937 1.00 96.19 98 GLU A N 1
ATOM 808 C CA . GLU A 1 98 ? 2.048 -3.884 -6.631 1.00 96.19 98 GLU A CA 1
ATOM 809 C C . GLU A 1 98 ? 3.138 -2.822 -6.774 1.00 96.19 98 GLU A C 1
ATOM 811 O O . GLU A 1 98 ? 4.039 -2.942 -7.603 1.00 96.19 98 GLU A O 1
ATOM 816 N N . LEU A 1 99 ? 3.043 -1.781 -5.950 1.00 95.06 99 LEU A N 1
ATOM 817 C CA . LEU A 1 99 ? 4.044 -0.730 -5.816 1.00 95.06 99 LEU A CA 1
ATOM 818 C C . LEU A 1 99 ? 4.662 -0.797 -4.420 1.00 95.06 99 LEU A C 1
ATOM 820 O O . LEU A 1 99 ? 3.929 -0.794 -3.432 1.00 95.06 99 LEU A O 1
ATOM 824 N N . CYS A 1 100 ? 5.988 -0.771 -4.328 1.00 92.62 100 CYS A N 1
ATOM 825 C CA . CYS A 1 100 ? 6.711 -0.553 -3.081 1.00 92.62 100 CYS A CA 1
ATOM 826 C C . CYS A 1 100 ? 7.579 0.702 -3.191 1.00 92.62 100 CYS A C 1
ATOM 828 O O . CYS A 1 100 ? 8.487 0.756 -4.018 1.00 92.62 100 CYS A O 1
ATOM 830 N N . LEU A 1 101 ? 7.325 1.683 -2.333 1.00 89.62 101 LEU A N 1
ATOM 831 C CA . LEU A 1 101 ? 8.152 2.877 -2.187 1.00 89.62 101 LEU A CA 1
ATOM 832 C C . LEU A 1 101 ? 9.068 2.702 -0.977 1.00 89.62 101 LEU A C 1
ATOM 834 O O . LEU A 1 101 ? 8.594 2.372 0.115 1.00 89.62 101 LEU A O 1
ATOM 838 N N . ALA A 1 102 ? 10.364 2.891 -1.191 1.00 84.56 102 ALA A N 1
ATOM 839 C CA . ALA A 1 102 ? 11.376 2.931 -0.147 1.00 84.56 102 ALA A CA 1
ATOM 840 C C . ALA A 1 102 ? 11.369 4.276 0.616 1.00 84.56 102 ALA A C 1
ATOM 842 O O . ALA A 1 102 ? 10.816 5.263 0.112 1.00 84.56 102 ALA A O 1
ATOM 843 N N . PRO A 1 103 ? 11.992 4.334 1.810 1.00 76.19 103 PRO A N 1
ATOM 844 C CA . PRO A 1 103 ? 12.139 5.569 2.576 1.00 76.19 103 PRO A CA 1
ATOM 845 C C . PRO A 1 103 ? 12.932 6.660 1.846 1.00 76.19 103 PRO A C 1
ATOM 847 O O . PRO A 1 103 ? 13.699 6.392 0.924 1.00 76.19 103 PRO A O 1
ATOM 850 N N . TYR A 1 104 ? 12.779 7.911 2.302 1.00 67.12 104 TYR A N 1
ATOM 851 C CA . TYR A 1 104 ? 13.432 9.082 1.698 1.00 67.12 104 TYR A CA 1
ATOM 852 C C . TYR A 1 104 ? 14.962 8.982 1.634 1.00 67.12 104 TYR A C 1
ATOM 854 O O . TYR A 1 104 ? 15.544 9.417 0.643 1.00 67.12 104 TYR A O 1
ATOM 862 N N . ILE A 1 105 ? 15.611 8.367 2.630 1.00 63.88 105 ILE A N 1
ATOM 863 C CA . ILE A 1 105 ? 17.070 8.168 2.609 1.00 63.88 105 ILE A CA 1
ATOM 864 C C . ILE A 1 105 ? 17.520 7.391 1.369 1.00 63.88 105 ILE A C 1
ATOM 866 O O . ILE A 1 105 ? 18.606 7.632 0.848 1.00 63.88 105 ILE A O 1
ATOM 870 N N . GLN A 1 106 ? 16.675 6.496 0.863 1.00 72.31 106 GLN A N 1
ATOM 871 C CA . GLN A 1 106 ? 16.993 5.655 -0.284 1.00 72.31 106 GLN A CA 1
ATOM 872 C C . GLN A 1 106 ? 16.352 6.163 -1.591 1.00 72.31 106 GLN A C 1
ATOM 874 O O . GLN A 1 106 ? 16.770 5.776 -2.682 1.00 72.31 106 GLN A O 1
ATOM 879 N N . LEU A 1 107 ? 15.366 7.064 -1.505 1.00 74.94 107 LEU A N 1
ATOM 880 C CA . LEU A 1 107 ? 14.687 7.680 -2.644 1.00 74.94 107 LEU A CA 1
ATOM 881 C C . LEU A 1 107 ? 14.425 9.157 -2.386 1.00 74.94 107 LEU A C 1
ATOM 883 O O . LEU A 1 107 ? 13.517 9.501 -1.625 1.00 74.94 107 LEU A O 1
ATOM 887 N N . SER A 1 108 ? 15.155 10.032 -3.078 1.00 77.31 108 SER A N 1
ATOM 888 C CA . SER A 1 108 ? 15.014 11.473 -2.882 1.00 77.31 108 SER A CA 1
ATOM 889 C C . SER A 1 108 ? 13.558 11.934 -3.061 1.00 77.31 108 SER A C 1
ATOM 891 O O . SER A 1 108 ? 12.801 11.420 -3.885 1.00 77.31 108 SER A O 1
ATOM 893 N N . HIS A 1 109 ? 13.147 12.965 -2.323 1.00 77.06 109 HIS A N 1
ATOM 894 C CA . HIS A 1 109 ? 11.796 13.540 -2.392 1.00 77.06 109 HIS A CA 1
ATOM 895 C C . HIS A 1 109 ? 11.423 13.964 -3.809 1.00 77.06 109 HIS A C 1
ATOM 897 O O . HIS A 1 109 ? 10.252 13.913 -4.185 1.00 77.06 109 HIS A O 1
ATOM 903 N N . ARG A 1 110 ? 12.407 14.431 -4.579 1.00 82.12 110 ARG A N 1
ATOM 904 C CA . ARG A 1 110 ? 12.224 14.810 -5.974 1.00 82.12 110 ARG A CA 1
ATOM 905 C C . ARG A 1 110 ? 11.825 13.585 -6.800 1.00 82.12 110 ARG A C 1
ATOM 907 O O . ARG A 1 110 ? 10.796 13.630 -7.474 1.00 82.12 110 ARG A O 1
ATOM 914 N N . ASP A 1 111 ? 12.558 12.488 -6.659 1.00 81.62 111 ASP A N 1
ATOM 915 C CA . ASP A 1 111 ? 12.318 11.250 -7.405 1.00 81.62 111 ASP A CA 1
ATOM 916 C C . ASP A 1 111 ? 11.020 10.568 -6.964 1.00 81.62 111 ASP A C 1
ATOM 918 O O . ASP A 1 111 ? 10.237 10.143 -7.810 1.00 81.62 111 ASP A O 1
ATOM 922 N N . GLN A 1 112 ? 10.703 10.580 -5.662 1.00 82.56 112 GLN A N 1
ATOM 923 C CA . GLN A 1 112 ? 9.403 10.123 -5.153 1.00 82.56 112 GLN A CA 1
ATOM 924 C C . GLN A 1 112 ? 8.241 10.876 -5.809 1.00 82.56 112 GLN A C 1
ATOM 926 O O . GLN A 1 112 ? 7.272 10.265 -6.265 1.00 82.56 112 GLN A O 1
ATOM 931 N N . LYS A 1 113 ? 8.319 12.216 -5.865 1.00 86.31 113 LYS A N 1
ATOM 932 C CA . LYS A 1 113 ? 7.269 13.051 -6.470 1.00 86.31 113 LYS A CA 1
ATOM 933 C C . LYS A 1 113 ? 7.073 12.694 -7.938 1.00 86.31 113 LYS A C 1
ATOM 935 O O . LYS A 1 113 ? 5.934 12.491 -8.355 1.00 86.31 113 LYS A O 1
ATOM 940 N N . TYR A 1 114 ? 8.163 12.598 -8.696 1.00 86.88 114 TYR A N 1
ATOM 941 C CA . TYR A 1 114 ? 8.092 12.262 -10.114 1.00 86.88 114 TYR A CA 1
ATOM 942 C C . TYR A 1 114 ? 7.561 10.858 -10.354 1.00 86.88 114 TYR A C 1
ATOM 944 O O . TYR A 1 114 ? 6.692 10.684 -11.206 1.00 86.88 114 TYR A O 1
ATOM 952 N N . ALA A 1 115 ? 8.025 9.876 -9.585 1.00 88.25 115 ALA A N 1
ATOM 953 C CA . ALA A 1 115 ? 7.568 8.508 -9.726 1.00 88.25 115 ALA A CA 1
ATOM 954 C C . ALA A 1 115 ? 6.065 8.375 -9.472 1.00 88.25 115 ALA A C 1
ATOM 956 O O . ALA A 1 115 ? 5.353 7.781 -10.281 1.00 88.25 115 ALA A O 1
ATOM 957 N N . LEU A 1 116 ? 5.561 8.992 -8.399 1.00 91.06 116 LEU A N 1
ATOM 958 C CA . LEU A 1 116 ? 4.129 9.034 -8.100 1.00 91.06 116 LEU A CA 1
ATOM 959 C C . LEU A 1 116 ? 3.326 9.718 -9.219 1.00 91.06 116 LEU A C 1
ATOM 961 O O . LEU A 1 116 ? 2.247 9.246 -9.582 1.00 91.06 116 LEU A O 1
ATOM 965 N N . ASP A 1 117 ? 3.848 10.811 -9.783 1.00 91.62 117 ASP A N 1
ATOM 966 C CA . ASP A 1 117 ? 3.197 11.538 -10.876 1.00 91.62 117 ASP A CA 1
ATOM 967 C C . ASP A 1 117 ? 3.166 10.725 -12.185 1.00 91.62 117 ASP A C 1
ATOM 969 O O . ASP A 1 117 ? 2.163 10.778 -12.903 1.00 91.62 117 ASP A O 1
ATOM 973 N N . LEU A 1 118 ? 4.219 9.956 -12.488 1.00 91.69 118 LEU A N 1
ATOM 974 C CA . LEU A 1 118 ? 4.275 9.056 -13.645 1.00 91.69 118 LEU A CA 1
ATOM 975 C C . LEU A 1 118 ? 3.358 7.841 -13.467 1.00 91.69 118 LEU A C 1
ATOM 977 O O . LEU A 1 118 ? 2.571 7.542 -14.361 1.00 91.69 118 LEU A O 1
ATOM 981 N N . LEU A 1 119 ? 3.379 7.200 -12.297 1.00 91.88 119 LEU A N 1
ATOM 982 C CA . LEU A 1 119 ? 2.499 6.073 -11.961 1.00 91.88 119 LEU A CA 1
ATOM 983 C C . LEU A 1 119 ? 1.019 6.441 -12.050 1.00 91.88 119 LEU A C 1
ATOM 985 O O . LEU A 1 119 ? 0.202 5.664 -12.532 1.00 91.88 119 LEU A O 1
ATOM 989 N N . ARG A 1 120 ? 0.657 7.654 -11.625 1.00 92.06 120 ARG A N 1
ATOM 990 C CA . ARG A 1 120 ? -0.720 8.143 -11.759 1.00 92.06 120 ARG A CA 1
ATOM 991 C C . ARG A 1 120 ? -1.155 8.267 -13.224 1.00 92.06 120 ARG A C 1
ATOM 993 O O . ARG A 1 120 ? -2.341 8.145 -13.515 1.00 92.06 120 ARG A O 1
ATOM 1000 N N . LYS A 1 121 ? -0.218 8.549 -14.134 1.00 91.19 121 LYS A N 1
ATOM 1001 C CA . LYS A 1 121 ? -0.478 8.754 -15.568 1.00 91.19 121 LYS A CA 1
ATOM 1002 C C . LYS A 1 121 ? -0.331 7.483 -16.407 1.00 91.19 121 LYS A C 1
ATOM 1004 O O . LYS A 1 121 ? -0.813 7.480 -17.532 1.00 91.19 121 LYS A O 1
ATOM 1009 N N . SER A 1 122 ? 0.297 6.427 -15.888 1.00 90.12 122 SER A N 1
ATOM 1010 C CA . SER A 1 122 ? 0.627 5.225 -16.669 1.00 90.12 122 SER A CA 1
ATOM 1011 C C . SER A 1 122 ? -0.573 4.335 -17.006 1.00 90.12 122 SER A C 1
ATOM 1013 O O . SER A 1 122 ? -0.458 3.438 -17.829 1.00 90.12 122 SER A O 1
ATOM 1015 N N . GLY A 1 123 ? -1.728 4.532 -16.363 1.00 88.19 123 GLY A N 1
ATOM 1016 C CA . GLY A 1 123 ? -2.907 3.678 -16.565 1.00 88.19 123 GLY A CA 1
ATOM 1017 C C . GLY A 1 123 ? -2.797 2.284 -15.931 1.00 88.19 123 GLY A C 1
ATOM 1018 O O . GLY A 1 123 ? -3.749 1.503 -16.003 1.00 88.19 123 GLY A O 1
ATOM 1019 N N . ILE A 1 124 ? -1.680 1.983 -15.261 1.00 92.06 124 ILE A N 1
ATOM 1020 C CA . ILE A 1 124 ? -1.479 0.744 -14.507 1.00 92.06 124 ILE A CA 1
ATOM 1021 C C . ILE A 1 124 ? -2.518 0.646 -13.386 1.00 92.06 124 ILE A C 1
ATOM 1023 O O . ILE A 1 124 ? -2.789 1.620 -12.680 1.00 92.06 124 ILE A O 1
ATOM 1027 N N . ARG A 1 125 ? -3.090 -0.552 -13.211 1.00 92.56 125 ARG A N 1
ATOM 1028 C CA . ARG A 1 125 ? -4.087 -0.849 -12.173 1.00 92.56 125 ARG A CA 1
ATOM 1029 C C . ARG A 1 125 ? -3.437 -1.534 -10.980 1.00 92.56 125 ARG A C 1
ATOM 1031 O O . ARG A 1 125 ? -3.290 -2.756 -10.947 1.00 92.56 125 ARG A O 1
ATOM 1038 N N . LEU A 1 126 ? -3.097 -0.740 -9.975 1.00 94.69 126 LEU A N 1
ATOM 1039 C CA . LEU A 1 126 ? -2.507 -1.230 -8.737 1.00 94.69 126 LEU A CA 1
ATOM 1040 C C . LEU A 1 126 ? -3.575 -1.886 -7.853 1.00 94.69 126 LEU A C 1
ATOM 1042 O O . LEU A 1 126 ? -4.665 -1.345 -7.655 1.00 94.69 126 LEU A O 1
ATOM 1046 N N . LYS A 1 127 ? -3.228 -3.053 -7.307 1.00 94.44 127 LYS A N 1
ATOM 1047 C CA . LYS A 1 127 ? -3.947 -3.777 -6.253 1.00 94.44 127 LYS A CA 1
ATOM 1048 C C . LYS A 1 127 ? -3.323 -3.553 -4.881 1.00 94.44 127 LYS A C 1
ATOM 1050 O O . LYS A 1 127 ? -4.060 -3.526 -3.898 1.00 94.44 127 LYS A O 1
ATOM 1055 N N . ARG A 1 128 ? -2.001 -3.368 -4.807 1.00 95.44 128 ARG A N 1
ATOM 1056 C CA . ARG A 1 128 ? -1.284 -3.129 -3.551 1.00 95.44 128 ARG A CA 1
ATOM 1057 C C . ARG A 1 128 ? -0.345 -1.932 -3.657 1.00 95.44 128 ARG A C 1
ATOM 1059 O O . ARG A 1 128 ? 0.384 -1.793 -4.635 1.00 95.44 128 ARG A O 1
ATOM 1066 N N . ILE A 1 129 ? -0.350 -1.085 -2.634 1.00 94.44 129 ILE A N 1
ATOM 1067 C CA . ILE A 1 129 ? 0.647 -0.029 -2.446 1.00 94.44 129 ILE A CA 1
ATOM 1068 C C . ILE A 1 129 ? 1.269 -0.217 -1.068 1.00 94.44 129 ILE A C 1
ATOM 1070 O O . ILE A 1 129 ? 0.566 -0.172 -0.063 1.00 94.44 129 ILE A O 1
ATOM 1074 N N . THR A 1 130 ? 2.584 -0.397 -1.034 1.00 92.25 130 THR A N 1
ATOM 1075 C CA . THR A 1 130 ? 3.395 -0.347 0.179 1.00 92.25 130 THR A CA 1
ATOM 1076 C C . THR A 1 130 ? 4.241 0.917 0.137 1.00 92.25 130 THR A C 1
ATOM 1078 O O . THR A 1 130 ? 5.015 1.105 -0.798 1.00 92.25 130 THR A O 1
ATOM 1081 N N . ALA A 1 131 ? 4.116 1.783 1.134 1.00 88.88 131 ALA A N 1
ATOM 1082 C CA . ALA A 1 131 ? 4.967 2.952 1.282 1.00 88.88 131 ALA A CA 1
ATOM 1083 C C . ALA A 1 131 ? 5.735 2.842 2.598 1.00 88.88 131 ALA A C 1
ATOM 1085 O O . ALA A 1 131 ? 5.141 2.798 3.677 1.00 88.88 131 ALA A O 1
ATOM 1086 N N . SER A 1 132 ? 7.053 2.744 2.478 1.00 85.88 132 SER A N 1
ATOM 1087 C CA . SER A 1 132 ? 7.970 2.691 3.607 1.00 85.88 132 SER A CA 1
ATOM 1088 C C . SER A 1 132 ? 8.623 4.042 3.760 1.00 85.88 132 SER A C 1
ATOM 1090 O O . SER A 1 132 ? 8.902 4.725 2.777 1.00 85.88 132 SER A O 1
ATOM 1092 N N . PHE A 1 133 ? 8.861 4.437 4.988 1.00 78.44 133 PHE A N 1
ATOM 1093 C CA . PHE A 1 133 ? 9.509 5.700 5.273 1.00 78.44 133 PHE A CA 1
ATOM 1094 C C . PHE A 1 133 ? 10.240 5.515 6.644 1.00 78.44 133 PHE A C 1
ATOM 1096 O O . PHE A 1 133 ? 10.266 4.400 7.169 1.00 78.44 133 PHE A O 1
ATOM 1103 N N . GLU A 1 134 ? 10.864 6.536 7.235 1.00 72.56 134 GLU A N 1
ATOM 1104 C CA . GLU A 1 134 ? 11.685 6.410 8.466 1.00 72.56 134 GLU A CA 1
ATOM 1105 C C . GLU A 1 134 ? 11.060 6.810 9.812 1.00 72.56 134 GLU A C 1
ATOM 1107 O O . GLU A 1 134 ? 10.530 7.904 9.967 1.00 72.56 134 GLU A O 1
ATOM 1112 N N . GLU A 1 135 ? 11.203 5.991 10.847 1.00 65.06 135 GLU A N 1
ATOM 1113 C CA . GLU A 1 135 ? 10.728 6.376 12.179 1.00 65.06 135 GLU A CA 1
ATOM 1114 C C . GLU A 1 135 ? 11.264 7.758 12.634 1.00 65.06 135 GLU A C 1
ATOM 1116 O O . GLU A 1 135 ? 12.457 8.031 12.468 1.00 65.06 135 GLU A O 1
ATOM 1121 N N . PRO A 1 136 ? 10.424 8.625 13.237 1.00 54.78 136 PRO A N 1
ATOM 1122 C CA . PRO A 1 136 ? 10.890 9.881 13.800 1.00 54.78 136 PRO A CA 1
ATOM 1123 C C . PRO A 1 136 ? 11.881 9.653 14.936 1.00 54.78 136 PRO A C 1
ATOM 1125 O O . PRO A 1 136 ? 11.490 9.399 16.073 1.00 54.78 136 PRO A O 1
ATOM 1128 N N . SER A 1 137 ? 13.178 9.757 14.653 1.00 56.25 137 SER A N 1
ATOM 1129 C CA . SER A 1 137 ? 14.176 9.836 15.711 1.00 56.25 137 SER A CA 1
ATOM 1130 C C . SER A 1 137 ? 14.253 11.271 16.240 1.00 56.25 137 SER A C 1
ATOM 1132 O O . SER A 1 137 ? 14.180 12.245 15.492 1.00 56.25 137 SER A O 1
ATOM 1134 N N . ASN A 1 138 ? 14.488 11.425 17.546 1.00 48.50 138 ASN A N 1
ATOM 1135 C CA . ASN A 1 138 ? 14.722 12.732 18.183 1.00 48.50 138 ASN A CA 1
ATOM 1136 C C . ASN A 1 138 ? 15.943 13.493 17.607 1.00 48.50 138 ASN A C 1
ATOM 1138 O O . ASN A 1 138 ? 16.207 14.629 17.991 1.00 48.50 138 ASN A O 1
ATOM 1142 N N . SER A 1 139 ? 16.710 12.864 16.710 1.00 49.22 139 SER A N 1
ATOM 1143 C CA . SER A 1 139 ? 17.898 13.400 16.044 1.00 49.22 139 SER A CA 1
ATOM 1144 C C . SER A 1 139 ? 17.650 13.904 14.616 1.00 49.22 139 SER A C 1
ATOM 1146 O O . SER A 1 139 ? 18.586 14.419 13.996 1.00 49.22 139 SER A O 1
ATOM 1148 N N . VAL A 1 140 ? 16.433 13.770 14.071 1.00 49.66 140 VAL A N 1
ATOM 1149 C CA . VAL A 1 140 ? 16.139 14.210 12.702 1.00 49.66 140 VAL A CA 1
ATOM 1150 C C . VAL A 1 140 ? 16.116 15.740 12.639 1.00 49.66 140 VAL A C 1
ATOM 1152 O O . VAL A 1 140 ? 15.222 16.394 13.167 1.00 49.66 140 VAL A O 1
ATOM 1155 N N . ARG A 1 141 ? 17.122 16.323 11.973 1.00 46.06 141 ARG A N 1
ATOM 1156 C CA . ARG A 1 141 ? 17.233 17.777 11.741 1.00 46.06 141 ARG A CA 1
ATOM 1157 C C . ARG A 1 141 ? 16.230 18.314 10.715 1.00 46.06 141 ARG A C 1
ATOM 1159 O O . ARG A 1 141 ? 16.071 19.527 10.632 1.00 46.06 141 ARG A O 1
ATOM 1166 N N . ASP A 1 142 ? 15.594 17.436 9.941 1.00 52.84 142 ASP A N 1
ATOM 1167 C CA . ASP A 1 142 ? 14.658 17.802 8.879 1.00 52.84 142 ASP A CA 1
ATOM 1168 C C . ASP A 1 142 ? 13.235 17.281 9.172 1.00 52.84 142 ASP A C 1
ATOM 1170 O O . ASP A 1 142 ? 12.957 16.095 8.979 1.00 52.84 142 ASP A O 1
ATOM 1174 N N . PRO A 1 143 ? 12.308 18.145 9.616 1.00 50.50 143 PRO A N 1
ATOM 1175 C CA . PRO A 1 143 ? 10.905 17.786 9.817 1.00 50.50 143 PRO A CA 1
ATOM 1176 C C . PRO A 1 143 ? 10.232 17.230 8.552 1.00 50.50 143 PRO A C 1
ATOM 1178 O O . PRO A 1 143 ? 9.255 16.486 8.658 1.00 50.50 143 PRO A O 1
ATOM 1181 N N . ASP A 1 144 ? 10.753 17.540 7.356 1.00 49.38 144 ASP A N 1
ATOM 1182 C CA . ASP A 1 144 ? 10.229 17.007 6.096 1.00 49.38 144 ASP A CA 1
ATOM 1183 C C . ASP A 1 144 ? 10.566 15.519 5.885 1.00 49.38 144 ASP A C 1
ATOM 1185 O O . ASP A 1 144 ? 9.878 14.851 5.104 1.00 49.38 144 ASP A O 1
ATOM 1189 N N . ALA A 1 145 ? 11.535 14.970 6.630 1.00 48.47 145 ALA A N 1
ATOM 1190 C CA . ALA A 1 145 ? 11.897 13.551 6.615 1.00 48.47 145 ALA A CA 1
ATOM 1191 C C . ALA A 1 145 ? 10.942 12.662 7.447 1.00 48.47 145 ALA A C 1
ATOM 1193 O O . ALA A 1 145 ? 11.007 11.437 7.352 1.00 48.47 145 ALA A O 1
ATOM 1194 N N . LEU A 1 146 ? 10.024 13.262 8.222 1.00 55.28 146 LEU A N 1
ATOM 1195 C CA . LEU A 1 146 ? 9.263 12.603 9.296 1.00 55.28 146 LEU A CA 1
ATOM 1196 C C . LEU A 1 146 ? 7.832 12.137 8.963 1.00 55.28 146 LEU A C 1
ATOM 1198 O O . LEU A 1 146 ? 7.229 11.523 9.835 1.00 55.28 146 LEU A O 1
ATOM 1202 N N . TRP A 1 147 ? 7.365 12.309 7.710 1.00 59.19 147 TRP A N 1
ATOM 1203 C CA . TRP A 1 147 ? 6.328 11.501 7.007 1.00 59.19 147 TRP A CA 1
ATOM 1204 C C . TRP A 1 147 ? 4.935 12.048 6.724 1.00 59.19 147 TRP A C 1
ATOM 1206 O O . TRP A 1 147 ? 4.337 12.809 7.476 1.00 59.19 147 TRP A O 1
ATOM 1216 N N . PRO A 1 148 ? 4.355 11.482 5.645 1.00 62.94 148 PRO A N 1
ATOM 1217 C CA . PRO A 1 148 ? 4.549 12.050 4.336 1.00 62.94 148 PRO A CA 1
ATOM 1218 C C . PRO A 1 148 ? 4.348 13.555 4.461 1.00 62.94 148 PRO A C 1
ATOM 1220 O O . PRO A 1 148 ? 3.247 14.011 4.794 1.00 62.94 148 PRO A O 1
ATOM 1223 N N . ASN A 1 149 ? 5.394 14.327 4.148 1.00 71.25 149 ASN A N 1
ATOM 1224 C CA . ASN A 1 149 ? 5.238 15.770 4.029 1.00 71.25 149 ASN A CA 1
ATOM 1225 C C . ASN A 1 149 ? 4.054 16.081 3.101 1.00 71.25 149 ASN A C 1
ATOM 1227 O O . ASN A 1 149 ? 3.669 15.275 2.240 1.00 71.25 149 ASN A O 1
ATOM 1231 N N . PHE A 1 150 ? 3.456 17.257 3.271 1.00 76.94 150 PHE A N 1
ATOM 1232 C CA . PHE A 1 150 ? 2.217 17.622 2.583 1.00 76.94 150 PHE A CA 1
ATOM 1233 C C . PHE A 1 150 ? 2.255 17.329 1.068 1.00 76.94 150 PHE A C 1
ATOM 1235 O O . PHE A 1 150 ? 1.273 16.871 0.479 1.00 76.94 150 PHE A O 1
ATOM 1242 N N . SER A 1 151 ? 3.413 17.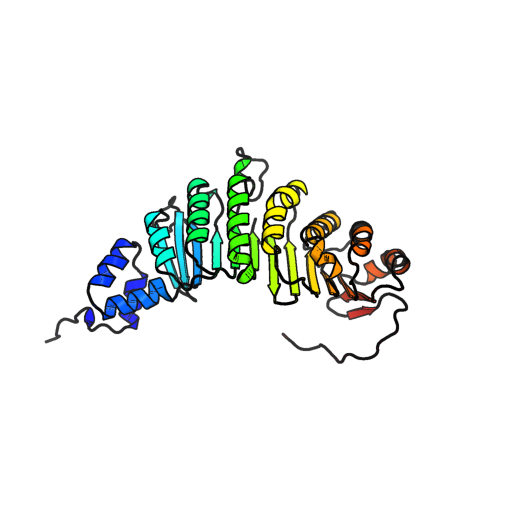551 0.437 1.00 81.50 151 SER A N 1
ATOM 1243 C CA . SER A 1 151 ? 3.619 17.381 -1.002 1.00 81.50 151 SER A CA 1
ATOM 1244 C C . SER A 1 151 ? 3.606 15.916 -1.458 1.00 81.50 151 SER A C 1
ATOM 1246 O O . SER A 1 151 ? 2.995 15.608 -2.486 1.00 81.50 151 SER A O 1
ATOM 1248 N N . ILE A 1 152 ? 4.267 15.021 -0.716 1.00 83.44 152 ILE A N 1
ATOM 1249 C CA . ILE A 1 152 ? 4.251 13.573 -0.970 1.00 83.44 152 ILE A CA 1
ATOM 1250 C C . ILE A 1 152 ? 2.875 13.006 -0.637 1.00 83.44 152 ILE A C 1
ATOM 1252 O O . ILE A 1 152 ? 2.282 12.319 -1.468 1.00 83.44 152 ILE A O 1
ATOM 1256 N N . ARG A 1 153 ? 2.307 13.385 0.514 1.00 85.38 153 ARG A N 1
ATOM 1257 C CA . ARG A 1 153 ? 0.968 12.967 0.944 1.00 85.38 153 ARG A CA 1
ATOM 1258 C C . ARG A 1 153 ? -0.075 13.249 -0.124 1.00 85.38 153 ARG A C 1
ATOM 1260 O O . ARG A 1 153 ? -0.808 12.350 -0.517 1.00 85.38 153 ARG A O 1
ATOM 1267 N N . LYS A 1 154 ? -0.108 14.476 -0.655 1.00 86.94 154 LYS A N 1
ATOM 1268 C CA . LYS A 1 154 ? -1.056 14.878 -1.705 1.00 86.94 154 LYS A CA 1
ATOM 1269 C C . LYS A 1 154 ? -0.953 13.994 -2.954 1.00 86.94 154 LYS A C 1
ATOM 1271 O O . LYS A 1 154 ? -1.977 13.657 -3.546 1.00 86.94 154 LYS A O 1
ATOM 1276 N N . ARG A 1 155 ? 0.262 13.602 -3.350 1.00 90.31 155 ARG A N 1
ATOM 1277 C CA . ARG A 1 155 ? 0.489 12.721 -4.505 1.00 90.31 155 ARG A CA 1
ATOM 1278 C C . ARG A 1 155 ? 0.080 11.284 -4.226 1.00 90.31 155 ARG A C 1
ATOM 1280 O O . ARG A 1 155 ? -0.591 10.698 -5.069 1.00 90.31 155 ARG A O 1
ATOM 1287 N N . ILE A 1 156 ? 0.394 10.753 -3.043 1.00 89.94 156 ILE A N 1
ATOM 1288 C CA . ILE A 1 156 ? -0.082 9.429 -2.624 1.00 89.94 156 ILE A CA 1
ATOM 1289 C C . ILE A 1 156 ? -1.616 9.419 -2.586 1.00 89.94 156 ILE A C 1
ATOM 1291 O O . ILE A 1 156 ? -2.218 8.541 -3.193 1.00 89.94 156 ILE A O 1
ATOM 1295 N N . CYS A 1 157 ? -2.264 10.424 -1.983 1.00 90.31 157 CYS A N 1
ATOM 1296 C CA . CYS A 1 157 ? -3.726 10.557 -2.003 1.00 90.31 157 CYS A CA 1
ATOM 1297 C C . CYS A 1 157 ? -4.278 10.561 -3.432 1.00 90.31 157 CYS A C 1
ATOM 1299 O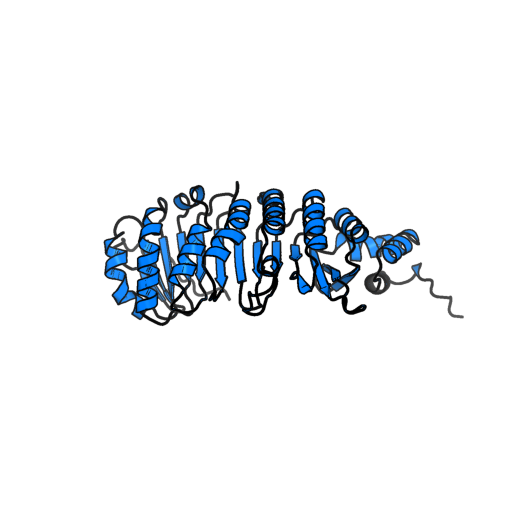 O . CYS A 1 157 ? -5.273 9.896 -3.715 1.00 90.31 157 CYS A O 1
ATOM 1301 N N . SER A 1 158 ? -3.644 11.309 -4.340 1.00 91.50 158 SER A N 1
ATOM 1302 C CA . SER A 1 158 ? -4.070 11.391 -5.739 1.00 91.50 158 SER A CA 1
ATOM 1303 C C . SER A 1 158 ? -3.918 10.053 -6.466 1.00 91.50 158 SER A C 1
ATOM 1305 O O . SER A 1 158 ? -4.841 9.637 -7.168 1.00 91.50 158 SER A O 1
ATOM 1307 N N . LEU A 1 159 ? -2.802 9.350 -6.253 1.00 93.06 159 LEU A N 1
ATOM 1308 C CA . LEU A 1 159 ? -2.575 8.012 -6.791 1.00 93.06 159 LEU A CA 1
ATOM 1309 C C . LEU A 1 159 ? -3.619 7.033 -6.243 1.00 93.06 159 LEU A C 1
ATOM 1311 O O . LEU A 1 159 ? -4.337 6.419 -7.025 1.00 93.06 159 LEU A O 1
ATOM 1315 N N . VAL A 1 160 ? -3.784 6.949 -4.924 1.00 92.25 160 VAL A N 1
ATOM 1316 C CA . VAL A 1 160 ? -4.779 6.081 -4.275 1.00 92.25 160 VAL A CA 1
ATOM 1317 C C . VAL A 1 160 ? -6.189 6.365 -4.799 1.00 92.25 160 VAL A C 1
ATOM 1319 O O . VAL A 1 160 ? -6.895 5.434 -5.182 1.00 92.25 160 VAL A O 1
ATOM 1322 N N . SER A 1 161 ? -6.569 7.640 -4.925 1.00 90.00 161 SER A N 1
ATOM 1323 C CA . SER A 1 161 ? -7.869 8.040 -5.484 1.00 90.00 161 SER A CA 1
ATOM 1324 C C . SER A 1 161 ? -8.050 7.568 -6.929 1.00 90.00 161 SER A C 1
ATOM 1326 O O . SER A 1 161 ? -9.133 7.117 -7.300 1.00 90.00 161 SER A O 1
ATOM 1328 N N . SER A 1 162 ? -6.998 7.642 -7.753 1.00 90.75 162 SER A N 1
ATOM 1329 C CA . SER A 1 162 ? -7.036 7.152 -9.140 1.00 90.75 162 SER A CA 1
ATOM 1330 C C . SER A 1 162 ? -7.147 5.625 -9.229 1.00 90.75 162 SER A C 1
ATOM 1332 O O . SER A 1 162 ? -7.732 5.103 -10.173 1.00 90.75 162 SER A O 1
ATOM 1334 N N . GLN A 1 163 ? -6.659 4.914 -8.209 1.00 90.88 163 GLN A N 1
ATOM 1335 C CA . GLN A 1 163 ? -6.640 3.452 -8.123 1.00 90.88 163 GLN A CA 1
ATOM 1336 C C . GLN A 1 163 ? -7.820 2.883 -7.315 1.00 90.88 163 GLN A C 1
ATOM 1338 O O . GLN A 1 163 ? -7.871 1.684 -7.050 1.00 90.88 163 GLN A O 1
ATOM 1343 N N . ARG A 1 164 ? -8.801 3.711 -6.930 1.00 82.56 164 ARG A N 1
ATOM 1344 C CA . ARG A 1 164 ? -9.893 3.359 -5.996 1.00 82.56 164 ARG A CA 1
ATOM 1345 C C . ARG A 1 164 ? -10.652 2.068 -6.328 1.00 82.56 164 ARG A C 1
ATOM 1347 O O . ARG A 1 164 ? -11.110 1.377 -5.419 1.00 82.56 164 ARG A O 1
ATOM 1354 N N . CYS A 1 165 ? -10.789 1.736 -7.613 1.00 83.75 165 CYS A N 1
ATOM 1355 C CA . CYS A 1 165 ? -11.528 0.558 -8.077 1.00 83.75 165 CYS A CA 1
ATOM 1356 C C . CYS A 1 165 ? -10.695 -0.732 -8.054 1.00 83.75 165 CYS A C 1
ATOM 1358 O O . CYS A 1 165 ? -11.268 -1.813 -7.966 1.00 83.75 165 CYS A O 1
ATOM 1360 N N . SER A 1 166 ? -9.367 -0.637 -8.155 1.00 89.88 166 SER A N 1
ATOM 1361 C CA . SER A 1 166 ? -8.466 -1.794 -8.208 1.00 89.88 166 SER A CA 1
ATOM 1362 C C . SER A 1 166 ? -7.719 -2.031 -6.902 1.00 89.88 166 SER A C 1
ATOM 1364 O O . SER A 1 166 ? -7.386 -3.178 -6.609 1.00 89.88 166 SER A O 1
ATOM 1366 N N . LEU A 1 167 ? -7.475 -0.980 -6.115 1.00 91.12 167 LEU A N 1
ATOM 1367 C CA . LEU A 1 167 ? -6.671 -1.067 -4.905 1.00 91.12 167 LEU A CA 1
ATOM 1368 C C . LEU A 1 167 ? -7.400 -1.880 -3.833 1.00 91.12 167 LEU A C 1
ATOM 1370 O O . LEU A 1 167 ? -8.553 -1.616 -3.492 1.00 91.12 167 LEU A O 1
ATOM 1374 N N . GLN A 1 168 ? -6.719 -2.889 -3.312 1.00 92.00 168 GLN A N 1
ATOM 1375 C CA . GLN A 1 168 ? -7.213 -3.807 -2.290 1.00 92.00 168 GLN A CA 1
ATOM 1376 C C . GLN A 1 168 ? -6.378 -3.713 -1.023 1.00 92.00 168 GLN A C 1
ATOM 1378 O O . GLN A 1 168 ? -6.913 -3.922 0.056 1.00 92.00 168 GLN A O 1
ATOM 1383 N N . ASN A 1 169 ? -5.093 -3.382 -1.133 1.00 93.19 169 ASN A N 1
ATOM 1384 C CA . ASN A 1 169 ? -4.199 -3.324 0.009 1.00 93.19 169 ASN A CA 1
ATOM 1385 C C . ASN A 1 169 ? -3.379 -2.027 0.006 1.00 93.19 169 ASN A C 1
ATOM 1387 O O . ASN A 1 169 ? -2.818 -1.631 -1.020 1.00 93.19 169 ASN A O 1
ATOM 1391 N N . LEU A 1 170 ? -3.330 -1.376 1.161 1.00 91.56 170 LEU A N 1
ATOM 1392 C CA . LEU A 1 170 ? -2.532 -0.188 1.413 1.00 91.56 170 LEU A CA 1
ATOM 1393 C C . LEU A 1 170 ? -1.746 -0.399 2.706 1.00 91.56 170 LEU A C 1
ATOM 1395 O O . LEU A 1 170 ? -2.338 -0.582 3.766 1.00 91.56 170 LEU A O 1
ATOM 1399 N N . LEU A 1 171 ? -0.423 -0.371 2.608 1.00 90.88 171 LEU A N 1
ATOM 1400 C CA . LEU A 1 171 ? 0.483 -0.692 3.701 1.00 90.88 171 LEU A CA 1
ATOM 1401 C C . LEU A 1 171 ? 1.491 0.439 3.903 1.00 90.88 171 LEU A C 1
ATOM 1403 O O . LEU A 1 171 ? 2.244 0.785 2.996 1.00 90.88 171 LEU A O 1
ATOM 1407 N N . PHE A 1 172 ? 1.524 0.996 5.105 1.00 87.25 172 PHE A N 1
ATOM 1408 C CA . PHE A 1 172 ? 2.481 2.012 5.527 1.00 87.25 172 PHE A CA 1
ATOM 1409 C C . PHE A 1 172 ? 3.443 1.399 6.541 1.00 87.25 172 PHE A C 1
ATOM 1411 O O . PHE A 1 172 ? 2.993 0.970 7.599 1.00 87.25 172 PHE A O 1
ATOM 1418 N N . LYS A 1 173 ? 4.740 1.322 6.219 1.00 84.94 173 LYS A N 1
ATOM 1419 C CA . LYS A 1 173 ? 5.763 0.612 7.015 1.00 84.94 173 LYS A CA 1
ATOM 1420 C C . LYS A 1 173 ? 6.835 1.545 7.551 1.00 84.94 173 LYS A C 1
ATOM 1422 O O . LYS A 1 173 ? 7.597 2.092 6.758 1.00 84.94 173 LYS A O 1
ATOM 1427 N N . PHE A 1 174 ? 6.905 1.693 8.870 1.00 78.56 174 PHE A N 1
ATOM 1428 C CA . PHE A 1 174 ? 7.872 2.542 9.579 1.00 78.56 174 PHE A CA 1
ATOM 1429 C C . PHE A 1 174 ? 9.097 1.754 10.035 1.00 78.56 174 PHE A C 1
ATOM 1431 O O . PHE A 1 174 ? 10.219 2.249 10.012 1.00 78.56 174 PHE A O 1
ATOM 1438 N N . SER A 1 175 ? 8.874 0.497 10.395 1.00 76.19 175 SER A N 1
ATOM 1439 C CA . SER A 1 175 ? 9.892 -0.521 10.622 1.00 76.19 175 SER A CA 1
ATOM 1440 C C . SER A 1 175 ? 9.269 -1.895 10.310 1.00 76.19 175 SER A C 1
ATOM 1442 O O . SER A 1 175 ? 8.081 -1.950 9.965 1.00 76.19 175 SER A O 1
ATOM 1444 N N . PRO A 1 176 ? 10.016 -3.014 10.383 1.00 77.06 176 PRO A N 1
ATOM 1445 C CA . PRO A 1 176 ? 9.440 -4.350 10.208 1.00 77.06 176 PRO A CA 1
ATOM 1446 C C . PRO A 1 176 ? 8.241 -4.620 11.130 1.00 77.06 176 PRO A C 1
ATOM 1448 O O . PRO A 1 176 ? 7.253 -5.196 10.678 1.00 77.06 176 PRO A O 1
ATOM 1451 N N . ASP A 1 177 ? 8.304 -4.110 12.361 1.00 76.56 177 ASP A N 1
ATOM 1452 C CA . ASP A 1 177 ? 7.299 -4.335 13.405 1.00 76.56 177 ASP A CA 1
ATOM 1453 C C . ASP A 1 177 ? 6.344 -3.144 13.587 1.00 76.56 177 ASP A C 1
ATOM 1455 O O . ASP A 1 177 ? 5.368 -3.241 14.324 1.00 76.56 177 ASP A O 1
ATOM 1459 N N . LYS A 1 178 ? 6.606 -2.009 12.916 1.00 79.44 178 LYS A N 1
ATOM 1460 C CA . LYS A 1 178 ? 5.779 -0.797 12.995 1.00 79.44 178 LYS A CA 1
ATOM 1461 C C . LYS A 1 178 ? 5.094 -0.501 11.670 1.00 79.44 178 LYS A C 1
ATOM 1463 O O . LYS A 1 178 ? 5.738 -0.022 10.733 1.00 79.44 178 LYS A O 1
ATOM 1468 N N . PHE A 1 179 ? 3.789 -0.737 11.573 1.00 83.38 179 PHE A N 1
ATOM 1469 C CA . PHE A 1 179 ? 3.035 -0.512 10.342 1.00 83.38 179 PHE A CA 1
ATOM 1470 C C . PHE A 1 179 ? 1.539 -0.233 10.539 1.00 83.38 179 PHE A C 1
ATOM 1472 O O . PHE A 1 179 ? 0.922 -0.623 11.529 1.00 83.38 179 PHE A O 1
ATOM 1479 N N . VAL A 1 180 ? 0.937 0.400 9.527 1.00 84.00 180 VAL A N 1
ATOM 1480 C CA . VAL A 1 180 ? -0.520 0.446 9.331 1.00 84.00 180 VAL A CA 1
ATOM 1481 C C . VAL A 1 180 ? -0.869 -0.280 8.043 1.00 84.00 180 VAL A C 1
ATOM 1483 O O . VAL A 1 180 ? -0.348 0.061 6.982 1.00 84.00 180 VAL A O 1
ATOM 1486 N N . CYS A 1 181 ? -1.776 -1.245 8.114 1.00 88.81 181 CYS A N 1
ATOM 1487 C CA . CYS A 1 181 ? -2.267 -1.992 6.966 1.00 88.81 181 CYS A CA 1
ATOM 1488 C C . CYS A 1 181 ? -3.778 -1.820 6.824 1.00 88.81 181 CYS A C 1
ATOM 1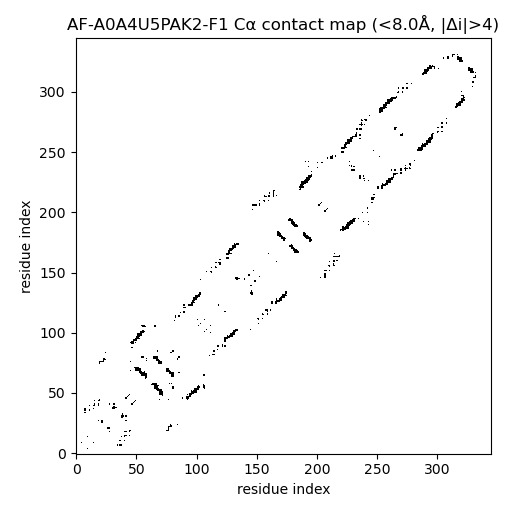490 O O . CYS A 1 181 ? -4.522 -2.025 7.780 1.00 88.81 181 CYS A O 1
ATOM 1492 N N . PHE A 1 182 ? -4.225 -1.509 5.613 1.00 87.50 182 PHE A N 1
ATOM 1493 C CA . PHE A 1 182 ? -5.620 -1.560 5.204 1.00 87.50 182 PHE A CA 1
ATOM 1494 C C . PHE A 1 182 ? -5.756 -2.612 4.118 1.00 87.50 182 PHE A C 1
ATOM 1496 O O . PHE A 1 182 ? -5.135 -2.509 3.060 1.00 87.50 182 PHE A O 1
ATOM 1503 N N . GLU A 1 183 ? -6.604 -3.600 4.350 1.00 89.94 183 GLU A N 1
ATOM 1504 C CA . GLU A 1 183 ? -6.937 -4.621 3.374 1.00 89.94 183 GLU A CA 1
ATOM 1505 C C . GLU A 1 183 ? -8.445 -4.649 3.162 1.00 89.94 183 GLU A C 1
ATOM 1507 O O . GLU A 1 183 ? -9.2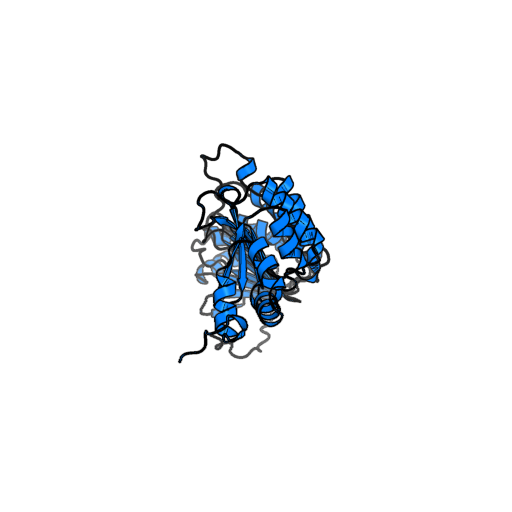39 -4.777 4.089 1.00 89.94 183 GLU A O 1
ATOM 1512 N N . ARG A 1 184 ? -8.855 -4.529 1.906 1.00 86.31 184 ARG A N 1
ATOM 1513 C CA . ARG A 1 184 ? -10.247 -4.504 1.496 1.00 86.31 184 ARG A CA 1
ATOM 1514 C C . ARG A 1 184 ? -10.534 -5.668 0.568 1.00 86.31 184 ARG A C 1
ATOM 1516 O O . ARG A 1 184 ? -9.950 -5.792 -0.508 1.00 86.31 184 ARG A O 1
ATOM 1523 N N . ASN A 1 185 ? -11.551 -6.428 0.938 1.00 81.62 185 ASN A N 1
ATOM 1524 C CA . ASN A 1 185 ? -12.259 -7.350 0.065 1.00 81.62 185 ASN A CA 1
ATOM 1525 C C . ASN A 1 185 ? -13.710 -6.856 -0.076 1.00 81.62 185 ASN A C 1
ATOM 1527 O O . ASN A 1 185 ? -14.214 -6.202 0.824 1.00 81.62 185 ASN A O 1
ATOM 1531 N N . SER A 1 186 ? -14.370 -7.144 -1.198 1.00 74.75 186 SER A N 1
ATOM 1532 C CA . SER A 1 186 ? -15.763 -6.807 -1.566 1.00 74.75 186 SER A CA 1
ATOM 1533 C C . SER A 1 186 ? -16.713 -6.325 -0.448 1.00 74.75 186 SER A C 1
ATOM 1535 O O . SER A 1 186 ? -17.358 -5.294 -0.618 1.00 74.75 186 SER A O 1
ATOM 1537 N N . SER A 1 187 ? -16.814 -7.038 0.681 1.00 80.31 187 SER A N 1
ATOM 1538 C CA . SER A 1 187 ? -17.644 -6.678 1.845 1.00 80.31 187 SER A CA 1
ATOM 1539 C C . SER A 1 187 ? -16.899 -6.574 3.186 1.00 80.31 187 SER A C 1
ATOM 1541 O O . SER A 1 187 ? -17.536 -6.321 4.213 1.00 80.31 187 SER A O 1
ATOM 1543 N N . LYS A 1 188 ? -15.578 -6.771 3.200 1.00 83.88 188 LYS A N 1
ATOM 1544 C CA . LYS A 1 188 ? -14.745 -6.836 4.405 1.00 83.88 188 LYS A CA 1
ATOM 1545 C C . LYS A 1 188 ? -13.618 -5.813 4.354 1.00 83.88 188 LYS A C 1
ATOM 1547 O O . LYS A 1 188 ? -12.939 -5.683 3.337 1.00 83.88 188 LYS A O 1
ATOM 1552 N N . LEU A 1 189 ? -13.399 -5.134 5.469 1.00 84.44 189 LEU A N 1
ATOM 1553 C CA . LEU A 1 189 ? -12.250 -4.268 5.687 1.00 84.44 189 LEU A CA 1
ATOM 1554 C C . LEU A 1 189 ? -11.458 -4.804 6.878 1.00 84.44 189 LEU A C 1
ATOM 1556 O O . LEU A 1 189 ? -11.969 -4.840 7.993 1.00 84.44 189 LEU A O 1
ATOM 1560 N N . ASN A 1 190 ? -10.216 -5.194 6.648 1.00 84.44 190 ASN A N 1
ATOM 1561 C CA . ASN A 1 190 ? -9.265 -5.464 7.711 1.00 84.44 190 ASN A CA 1
ATOM 1562 C C . ASN A 1 190 ? -8.370 -4.237 7.868 1.00 84.44 190 ASN A C 1
ATOM 1564 O O . ASN A 1 190 ? -7.844 -3.701 6.892 1.00 84.44 190 ASN A O 1
ATOM 1568 N N . LEU A 1 191 ? -8.220 -3.800 9.104 1.00 83.19 191 LEU A N 1
ATOM 1569 C CA . LEU A 1 191 ? -7.347 -2.729 9.522 1.00 83.19 191 LEU A CA 1
ATOM 1570 C C . LEU A 1 191 ? -6.416 -3.283 10.590 1.00 83.19 191 LEU A C 1
ATOM 1572 O O . LEU A 1 191 ? -6.867 -3.719 11.645 1.00 83.19 191 LEU A O 1
ATOM 1576 N N . SER A 1 192 ? -5.122 -3.239 10.324 1.00 79.75 192 SER A N 1
ATOM 1577 C CA . SER A 1 192 ? -4.105 -3.630 11.292 1.00 79.75 192 SER A CA 1
ATOM 1578 C C . SER A 1 192 ? -3.249 -2.421 11.623 1.00 79.75 192 SER A C 1
ATOM 1580 O O . SER A 1 192 ? -2.657 -1.814 10.731 1.00 79.75 192 SER A O 1
ATOM 1582 N N . VAL A 1 193 ? -3.196 -2.069 12.901 1.00 78.25 193 VAL A N 1
ATOM 1583 C CA . VAL A 1 193 ? -2.372 -0.994 13.446 1.00 78.25 193 VAL A CA 1
ATOM 1584 C C . VAL A 1 193 ? -1.390 -1.632 14.417 1.00 78.25 193 VAL A C 1
ATOM 1586 O O . VAL A 1 193 ? -1.757 -2.030 15.520 1.00 78.25 193 VAL A O 1
ATOM 1589 N N . HIS A 1 194 ? -0.142 -1.730 13.9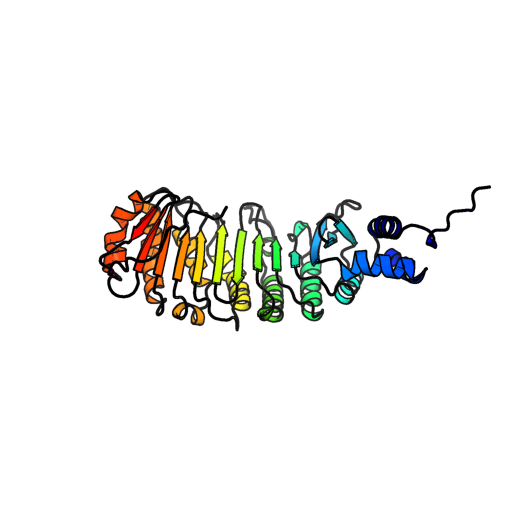84 1.00 76.06 194 HIS A N 1
ATOM 1590 C CA . HIS A 1 194 ? 0.970 -2.238 14.776 1.00 76.06 194 HIS A CA 1
ATOM 1591 C C . HIS A 1 194 ? 1.926 -1.076 14.971 1.00 76.06 194 HIS A C 1
ATOM 1593 O O . HIS A 1 194 ? 2.884 -0.957 14.221 1.00 76.06 194 HIS A O 1
ATOM 1599 N N . ILE A 1 195 ? 1.615 -0.111 15.840 1.00 66.75 195 ILE A N 1
ATOM 1600 C CA . ILE A 1 195 ? 2.505 1.043 16.028 1.00 66.75 195 ILE A CA 1
ATOM 1601 C C . ILE A 1 195 ? 2.568 1.484 17.482 1.00 66.75 195 ILE A C 1
ATOM 1603 O O . ILE A 1 195 ? 1.584 1.937 18.055 1.00 66.75 195 ILE A O 1
ATOM 1607 N N . ALA A 1 196 ? 3.775 1.482 18.038 1.00 53.16 196 ALA A N 1
ATOM 1608 C CA . ALA A 1 196 ? 4.101 2.189 19.268 1.00 53.16 196 ALA A CA 1
ATOM 1609 C C . ALA A 1 196 ? 4.427 3.663 18.954 1.00 53.16 196 ALA A C 1
ATOM 1611 O O . ALA A 1 196 ? 5.591 4.060 18.973 1.00 53.16 196 ALA A O 1
ATOM 1612 N N . PHE A 1 197 ? 3.434 4.489 18.593 1.00 52.38 197 PHE A N 1
ATOM 1613 C CA . PHE A 1 197 ? 3.692 5.923 18.413 1.00 52.38 197 PHE A CA 1
ATOM 1614 C C . PHE A 1 197 ? 3.901 6.549 19.795 1.00 52.38 197 PHE A C 1
ATOM 1616 O O . PHE A 1 197 ? 2.947 6.882 20.497 1.00 52.38 197 PHE A O 1
ATOM 1623 N N . GLN A 1 198 ? 5.164 6.703 20.200 1.00 46.59 198 GLN A N 1
ATOM 1624 C CA . GLN A 1 198 ? 5.524 7.530 21.353 1.00 46.59 198 GLN A CA 1
ATOM 1625 C C . GLN A 1 198 ? 5.247 9.023 21.079 1.00 46.59 198 GLN A C 1
ATOM 1627 O O . GLN A 1 198 ? 5.005 9.779 22.019 1.00 46.59 198 GLN A O 1
ATOM 1632 N N . SER A 1 199 ? 5.219 9.436 19.804 1.00 46.91 199 SER A N 1
ATOM 1633 C CA . SER A 1 199 ? 5.041 10.815 19.343 1.00 46.91 199 SER A CA 1
ATOM 1634 C C . SER A 1 199 ? 3.732 11.009 18.554 1.00 46.91 199 SER A C 1
ATOM 1636 O O . SER A 1 199 ? 3.582 10.585 17.415 1.00 46.91 199 SER A O 1
ATOM 1638 N N . GLU A 1 200 ? 2.783 11.664 19.228 1.00 51.88 200 GLU A N 1
ATOM 1639 C CA . GLU A 1 200 ? 1.581 12.365 18.752 1.00 51.88 200 GLU A CA 1
ATOM 1640 C C . GLU A 1 200 ? 0.654 11.684 17.719 1.00 51.88 200 GLU A C 1
ATOM 1642 O O . GLU A 1 200 ? 0.911 11.648 16.518 1.00 51.88 200 GLU A O 1
ATOM 1647 N N . VAL A 1 201 ? -0.559 11.358 18.189 1.00 52.22 201 VAL A N 1
ATOM 1648 C CA . VAL A 1 201 ? -1.824 11.159 17.436 1.00 52.22 201 VAL A CA 1
ATOM 1649 C C . VAL A 1 201 ? -1.977 12.106 16.224 1.00 52.22 201 VAL A C 1
ATOM 1651 O O . VAL A 1 201 ? -2.573 11.753 15.204 1.00 52.22 201 VAL A O 1
ATOM 1654 N N . ASN A 1 202 ? -1.371 13.297 16.286 1.00 53.31 202 ASN A N 1
ATOM 1655 C CA . ASN A 1 202 ? -1.301 14.258 15.189 1.00 53.31 202 ASN A CA 1
ATOM 1656 C C . ASN A 1 202 ? -0.698 13.681 13.897 1.00 53.31 202 ASN A C 1
ATOM 1658 O O . ASN A 1 202 ? -1.192 14.011 12.822 1.00 53.31 202 ASN A O 1
ATOM 1662 N N . VAL A 1 203 ? 0.312 12.806 13.956 1.00 58.16 203 VAL A N 1
ATOM 1663 C CA . VAL A 1 203 ? 0.956 12.252 12.749 1.00 58.16 203 VAL A CA 1
ATOM 1664 C C . VAL A 1 203 ? -0.004 11.328 11.997 1.00 58.16 203 VAL A C 1
ATOM 1666 O O . VAL A 1 203 ? -0.159 11.445 10.779 1.00 58.16 203 VAL A O 1
ATOM 1669 N N . PHE A 1 204 ? -0.723 10.459 12.709 1.00 62.94 204 PHE A N 1
ATOM 1670 C CA . PHE A 1 204 ? -1.703 9.560 12.099 1.00 62.94 204 PHE A CA 1
ATOM 1671 C C . PHE A 1 204 ? -2.861 10.348 11.465 1.00 62.94 204 PHE A C 1
ATOM 1673 O O . PHE A 1 204 ? -3.171 10.177 10.278 1.00 62.94 204 PHE A O 1
ATOM 1680 N N . VAL A 1 205 ? -3.454 11.269 12.232 1.00 60.94 205 VAL A N 1
ATOM 1681 C CA . VAL A 1 205 ? -4.612 12.066 11.803 1.00 60.94 205 VAL A CA 1
ATOM 1682 C C . VAL A 1 205 ? -4.251 13.046 10.686 1.00 60.94 205 VAL A C 1
ATOM 1684 O O . VAL A 1 205 ? -5.019 13.216 9.744 1.00 60.94 205 VAL A O 1
ATOM 1687 N N . GLN A 1 206 ? -3.086 13.693 10.726 1.00 65.06 206 GLN A N 1
ATOM 1688 C CA . GLN A 1 206 ? -2.734 14.676 9.699 1.00 65.06 206 GLN A CA 1
ATOM 1689 C C . GLN A 1 206 ? -2.166 14.028 8.435 1.00 65.06 206 GLN A C 1
ATOM 1691 O O . GLN A 1 206 ? -2.388 14.542 7.333 1.00 65.06 206 GLN A O 1
ATOM 1696 N N . ALA A 1 207 ? -1.424 12.925 8.565 1.00 69.31 207 ALA A N 1
ATOM 1697 C CA . ALA A 1 207 ? -0.644 12.388 7.459 1.00 69.31 207 ALA A CA 1
ATOM 1698 C C . ALA A 1 207 ? -1.301 11.187 6.766 1.00 69.31 207 ALA A C 1
ATOM 1700 O O . ALA A 1 207 ? -1.347 11.149 5.533 1.00 69.31 207 ALA A O 1
ATOM 1701 N N . LEU A 1 208 ? -1.856 10.240 7.525 1.00 76.31 208 LEU A N 1
ATOM 1702 C CA . LEU A 1 208 ? -2.439 9.019 6.964 1.00 76.31 208 LEU A CA 1
ATOM 1703 C C . LEU A 1 208 ? -3.932 9.167 6.674 1.00 76.31 208 LEU A C 1
ATOM 1705 O O . LEU A 1 208 ? -4.395 8.695 5.633 1.00 76.31 208 LEU A O 1
ATOM 1709 N N . TYR A 1 209 ? -4.678 9.877 7.527 1.00 76.62 209 TYR A N 1
ATOM 1710 C CA . TYR A 1 209 ? -6.130 10.043 7.379 1.00 76.62 209 TYR A CA 1
ATOM 1711 C C . TYR A 1 209 ? -6.584 10.498 5.981 1.00 76.62 209 TYR A C 1
ATOM 1713 O O . TYR A 1 209 ? -7.51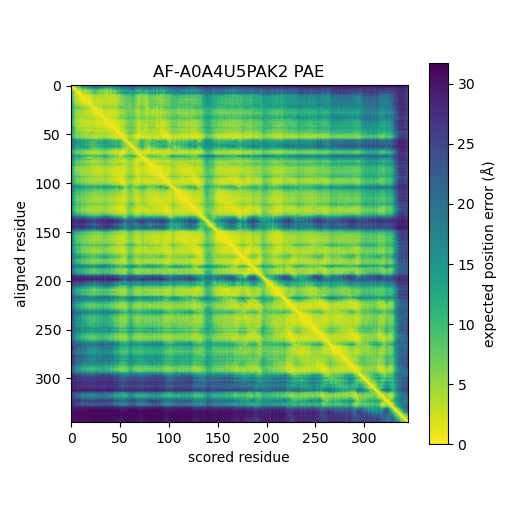8 9.896 5.438 1.00 76.62 209 TYR A O 1
ATOM 1721 N N . PRO A 1 210 ? -5.943 11.493 5.325 1.00 80.88 210 PRO A N 1
ATOM 1722 C CA . PRO A 1 210 ? -6.360 11.902 3.986 1.00 80.88 210 PRO A CA 1
ATOM 1723 C C . PRO A 1 210 ? -6.154 10.798 2.941 1.00 80.88 210 PRO A C 1
ATOM 1725 O O . PRO A 1 210 ? -6.942 10.684 2.001 1.00 80.88 210 PRO A O 1
ATOM 1728 N N . ILE A 1 211 ? -5.112 9.975 3.099 1.00 85.50 211 ILE A N 1
ATOM 1729 C CA . ILE A 1 211 ? -4.822 8.869 2.182 1.00 85.50 211 ILE A CA 1
ATOM 1730 C C . ILE A 1 211 ? -5.843 7.747 2.379 1.00 85.50 211 ILE A C 1
ATOM 1732 O O . ILE A 1 211 ? -6.346 7.181 1.411 1.00 85.50 211 ILE A O 1
ATOM 1736 N N . ILE A 1 212 ? -6.200 7.467 3.628 1.00 79.31 212 ILE A N 1
ATOM 1737 C CA . ILE A 1 212 ? -7.203 6.459 3.976 1.00 79.31 212 ILE A CA 1
ATOM 1738 C C . ILE A 1 212 ? -8.589 6.897 3.489 1.00 79.31 212 ILE A C 1
ATOM 1740 O O . ILE A 1 212 ? -9.320 6.123 2.873 1.00 79.31 212 ILE A O 1
ATOM 1744 N N . THR A 1 213 ? -8.922 8.177 3.653 1.00 81.69 213 THR A N 1
ATOM 1745 C CA . THR A 1 213 ? -10.148 8.754 3.091 1.00 81.69 213 THR A CA 1
ATOM 1746 C C . THR A 1 213 ? -10.186 8.578 1.572 1.00 81.69 213 THR A C 1
ATOM 1748 O O . THR A 1 213 ? -11.202 8.144 1.035 1.00 81.69 213 THR A O 1
ATOM 1751 N N . ALA A 1 214 ? -9.072 8.839 0.877 1.00 84.56 214 ALA A N 1
ATOM 1752 C CA . ALA A 1 214 ? -8.946 8.590 -0.559 1.00 84.56 214 ALA A CA 1
ATOM 1753 C C . ALA A 1 214 ? -9.111 7.103 -0.927 1.00 84.56 214 ALA A C 1
ATOM 1755 O O . ALA A 1 214 ? -9.747 6.793 -1.933 1.00 84.56 214 ALA A O 1
ATOM 1756 N N . PHE A 1 215 ? -8.588 6.182 -0.110 1.00 84.19 215 PHE A N 1
ATOM 1757 C CA . PHE A 1 215 ? -8.722 4.733 -0.307 1.00 84.19 215 PHE A CA 1
ATOM 1758 C C . PHE A 1 215 ? -10.179 4.259 -0.229 1.00 84.19 215 PHE A C 1
ATOM 1760 O O . PHE A 1 215 ? -10.609 3.382 -0.986 1.00 84.19 215 PHE A O 1
ATOM 1767 N N . HIS A 1 216 ? -10.954 4.874 0.661 1.00 77.44 216 HIS A N 1
ATOM 1768 C CA . HIS A 1 216 ? -12.368 4.579 0.840 1.00 77.44 216 HIS A CA 1
ATOM 1769 C C . HIS A 1 216 ? -13.301 5.399 -0.059 1.00 77.44 216 HIS A C 1
ATOM 1771 O O . HIS A 1 216 ? -14.489 5.095 -0.155 1.00 77.44 216 HIS A O 1
ATOM 1777 N N . HIS A 1 217 ? -12.809 6.438 -0.726 1.00 75.62 217 HIS A N 1
ATOM 1778 C CA . HIS A 1 217 ? -13.660 7.309 -1.524 1.00 75.62 217 HIS A CA 1
ATOM 1779 C C . HIS A 1 217 ? -14.322 6.527 -2.675 1.00 75.62 217 HIS A C 1
ATOM 1781 O O . HIS A 1 217 ? -13.641 5.954 -3.528 1.00 75.62 217 HIS A O 1
ATOM 1787 N N . HIS A 1 218 ? -15.661 6.489 -2.687 1.00 67.56 218 HIS A N 1
ATOM 1788 C CA . HIS A 1 218 ? -16.496 5.671 -3.586 1.00 67.56 218 HIS A CA 1
ATOM 1789 C C . HIS A 1 218 ? -16.297 4.149 -3.491 1.00 67.56 218 HIS A C 1
ATOM 1791 O O . HIS A 1 218 ? -16.696 3.415 -4.398 1.00 67.56 218 HIS A O 1
ATOM 1797 N N . SER A 1 219 ? -15.695 3.646 -2.413 1.00 70.50 219 SER A N 1
ATOM 1798 C CA . SER A 1 219 ? -15.669 2.208 -2.160 1.00 70.50 219 SER A CA 1
ATOM 1799 C C . SER A 1 219 ? -17.028 1.708 -1.684 1.00 70.50 219 SER A C 1
ATOM 1801 O O . SER A 1 219 ? -17.750 2.441 -1.012 1.00 70.50 219 SER A O 1
ATOM 1803 N N . ALA A 1 220 ? -17.352 0.443 -1.957 1.00 74.94 220 ALA A N 1
ATOM 1804 C CA . ALA A 1 220 ? -18.484 -0.199 -1.300 1.00 74.94 220 ALA A CA 1
ATOM 1805 C C . ALA A 1 220 ? -18.293 -0.157 0.224 1.00 74.94 220 ALA A C 1
ATOM 1807 O O . ALA A 1 220 ? -17.199 -0.427 0.726 1.00 74.94 220 ALA A O 1
ATOM 1808 N N . CYS A 1 221 ? -19.358 0.184 0.947 1.00 80.19 221 CYS A N 1
ATOM 1809 C CA . CYS A 1 221 ? -19.332 0.202 2.400 1.00 80.19 221 CYS A CA 1
ATOM 1810 C C . CYS A 1 221 ? -19.021 -1.211 2.934 1.00 80.19 221 CYS A C 1
ATOM 1812 O O . CYS A 1 221 ? -19.747 -2.153 2.587 1.00 80.19 221 CYS A O 1
ATOM 1814 N N . PRO A 1 222 ? -17.980 -1.391 3.768 1.00 84.75 222 PRO A N 1
ATOM 1815 C CA . PRO A 1 222 ? -17.703 -2.686 4.370 1.00 84.75 222 PRO A CA 1
ATOM 1816 C C . PRO A 1 222 ? -18.845 -3.067 5.314 1.00 84.75 222 PRO A C 1
ATOM 1818 O O . PRO A 1 222 ? -19.313 -2.253 6.106 1.00 84.75 222 PRO A O 1
ATOM 1821 N N . ARG A 1 223 ? -19.291 -4.323 5.234 1.00 86.75 223 ARG A N 1
ATOM 1822 C CA . ARG A 1 223 ? -20.255 -4.892 6.187 1.00 86.75 223 ARG A CA 1
ATOM 1823 C C . ARG A 1 223 ? -19.558 -5.420 7.429 1.00 86.75 223 ARG A C 1
ATOM 1825 O O . ARG A 1 223 ? -20.150 -5.405 8.502 1.00 86.75 223 ARG A O 1
ATOM 1832 N N . SER A 1 224 ? -18.327 -5.895 7.273 1.00 89.06 224 SER A N 1
ATOM 1833 C CA . SER A 1 224 ? -17.517 -6.406 8.370 1.00 89.06 224 SER A CA 1
ATOM 1834 C C . SER A 1 224 ? -16.190 -5.668 8.429 1.00 89.06 224 SER A C 1
ATOM 1836 O O . SER A 1 224 ? -15.532 -5.490 7.401 1.00 89.06 224 SER A O 1
ATOM 1838 N N . VAL A 1 225 ? -15.819 -5.241 9.632 1.00 87.75 225 VAL A N 1
ATOM 1839 C CA . VAL A 1 225 ? -14.551 -4.582 9.920 1.00 87.75 225 VAL A CA 1
ATOM 1840 C C . VAL A 1 225 ? -13.802 -5.383 10.976 1.00 87.75 225 VAL A C 1
ATOM 1842 O O . VAL A 1 225 ? -14.370 -5.736 12.007 1.00 87.75 225 VAL A O 1
ATOM 1845 N N . SER A 1 226 ? -12.530 -5.665 10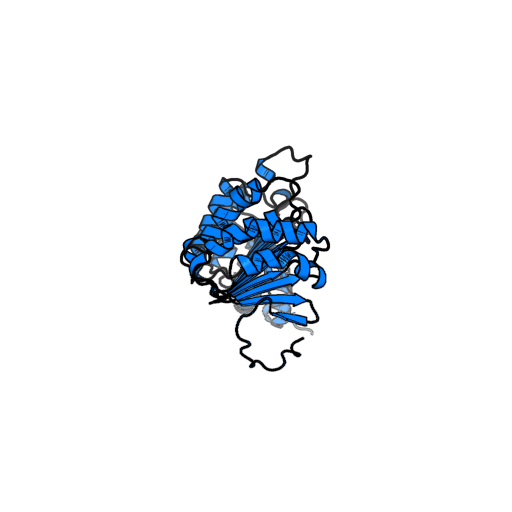.719 1.00 89.88 226 SER A N 1
ATOM 1846 C CA . SER A 1 226 ? -11.617 -6.266 11.688 1.00 89.88 226 SER A CA 1
ATOM 1847 C C . SER A 1 226 ? -10.514 -5.271 12.001 1.00 89.88 226 SER A C 1
ATOM 1849 O O . SER A 1 226 ? -9.814 -4.856 11.087 1.00 89.88 226 SER A O 1
ATOM 1851 N N . ILE A 1 227 ? -10.373 -4.880 13.261 1.00 87.88 227 ILE A N 1
ATOM 1852 C CA . ILE A 1 227 ? -9.341 -3.966 13.745 1.00 87.88 227 ILE A CA 1
ATOM 1853 C C . ILE A 1 227 ? -8.380 -4.765 14.616 1.00 87.88 227 ILE A C 1
ATOM 1855 O O . ILE A 1 227 ? -8.808 -5.379 15.589 1.00 87.88 227 ILE A O 1
ATOM 1859 N N . ILE A 1 228 ? -7.096 -4.754 14.283 1.00 86.94 228 ILE A N 1
ATOM 1860 C CA . ILE A 1 228 ? -6.029 -5.338 15.097 1.00 86.94 228 ILE A CA 1
ATOM 1861 C C . ILE A 1 228 ? -5.199 -4.190 15.656 1.00 86.94 228 ILE A C 1
ATOM 1863 O O . ILE A 1 228 ? -4.660 -3.405 14.880 1.00 86.94 228 ILE A O 1
ATOM 1867 N N . ILE A 1 229 ? -5.135 -4.079 16.982 1.00 84.38 229 ILE A N 1
ATOM 1868 C CA . ILE A 1 229 ? -4.342 -3.081 17.699 1.00 84.38 229 ILE A CA 1
ATOM 1869 C C . ILE A 1 229 ? -3.255 -3.817 18.475 1.00 84.38 229 ILE A C 1
ATOM 1871 O O . ILE A 1 229 ? -3.505 -4.400 19.529 1.00 84.38 229 ILE A O 1
ATOM 1875 N N . ASP A 1 230 ? -2.052 -3.783 17.928 1.00 82.69 230 ASP A N 1
ATOM 1876 C CA . ASP A 1 230 ? -0.861 -4.395 18.503 1.00 82.69 230 ASP A CA 1
ATOM 1877 C C . ASP A 1 230 ? 0.084 -3.283 18.970 1.00 82.69 230 ASP A C 1
ATOM 1879 O O . ASP A 1 230 ? 0.946 -2.799 18.233 1.00 82.69 230 ASP A O 1
ATOM 1883 N N . VAL A 1 231 ? -0.203 -2.772 20.168 1.00 76.12 231 VAL A N 1
ATOM 1884 C CA . VAL A 1 231 ? 0.507 -1.653 20.797 1.00 76.12 231 VAL A CA 1
ATOM 1885 C C . VAL A 1 231 ? 0.561 -1.870 22.310 1.00 76.12 231 VAL A C 1
ATOM 1887 O O . VAL A 1 231 ? -0.218 -2.649 22.858 1.00 76.12 231 VAL A O 1
ATOM 1890 N N . GLU A 1 232 ? 1.444 -1.142 22.994 1.00 76.19 232 GLU A N 1
ATOM 1891 C CA . GLU A 1 232 ? 1.550 -1.179 24.456 1.00 76.19 232 GLU A CA 1
ATOM 1892 C C . GLU A 1 232 ? 0.232 -0.791 25.161 1.00 76.19 232 GLU A C 1
ATOM 1894 O O . GLU A 1 232 ? -0.468 0.139 24.741 1.00 76.19 232 GLU A O 1
ATOM 1899 N N . ASP A 1 233 ? -0.055 -1.445 26.294 1.00 76.06 233 ASP A N 1
ATOM 1900 C CA . ASP A 1 233 ? -1.256 -1.278 27.131 1.00 76.06 233 ASP A CA 1
ATOM 1901 C C . ASP A 1 233 ? -1.716 0.178 27.299 1.00 76.06 233 ASP A C 1
ATOM 1903 O O . ASP A 1 233 ? -2.887 0.505 27.095 1.00 76.06 233 ASP A O 1
ATOM 1907 N N . SER A 1 234 ? -0.790 1.082 27.629 1.00 76.00 234 SER A N 1
ATOM 1908 C CA . SER A 1 234 ? -1.108 2.485 27.929 1.00 76.00 234 SER A CA 1
ATOM 1909 C C . SER A 1 234 ? -1.647 3.278 26.729 1.00 76.00 234 SER A C 1
ATOM 1911 O O . SER A 1 234 ? -2.231 4.347 26.912 1.00 76.00 234 SER A O 1
ATOM 1913 N N . ARG A 1 235 ? -1.482 2.776 25.497 1.00 76.50 235 ARG A N 1
ATOM 1914 C CA . ARG A 1 235 ? -1.787 3.498 24.247 1.00 76.50 235 ARG A CA 1
ATOM 1915 C C . ARG A 1 235 ? -2.855 2.846 23.383 1.00 76.50 235 ARG A C 1
ATOM 1917 O O . ARG A 1 235 ? -3.338 3.487 22.449 1.00 76.50 235 ARG A O 1
ATOM 1924 N N . ALA A 1 236 ? -3.278 1.629 23.709 1.00 79.25 236 ALA A N 1
ATOM 1925 C CA . ALA A 1 236 ? -4.258 0.898 22.913 1.00 79.25 236 ALA A CA 1
ATOM 1926 C C . ALA A 1 236 ? -5.564 1.670 22.674 1.00 79.25 236 ALA A C 1
ATOM 1928 O O . ALA A 1 236 ? -6.146 1.593 21.594 1.00 79.25 236 ALA A O 1
ATOM 1929 N N . HIS A 1 237 ? -6.001 2.466 23.653 1.00 80.88 237 HIS A N 1
ATOM 1930 C CA . HIS A 1 237 ? -7.224 3.258 23.547 1.00 80.88 237 HIS A CA 1
ATOM 1931 C C . HIS A 1 237 ? -7.137 4.355 22.472 1.00 80.88 237 HIS A C 1
ATOM 1933 O O . HIS A 1 237 ? -8.126 4.581 21.778 1.00 80.88 237 HIS A O 1
ATOM 1939 N N . LEU A 1 238 ? -5.973 4.997 22.301 1.00 78.62 238 LEU A N 1
ATOM 1940 C CA . LEU A 1 238 ? -5.737 6.010 21.262 1.00 78.62 238 LEU A CA 1
ATOM 1941 C C . LEU A 1 238 ? -5.648 5.357 19.882 1.00 78.62 238 LEU A C 1
ATOM 1943 O O . LEU A 1 238 ? -6.310 5.795 18.946 1.00 78.62 238 LEU A O 1
ATOM 1947 N N . ALA A 1 239 ? -4.892 4.261 19.774 1.00 77.56 239 ALA A N 1
ATOM 1948 C CA . ALA A 1 239 ? -4.748 3.526 18.520 1.00 77.56 239 ALA A CA 1
ATOM 1949 C C . ALA A 1 239 ? -6.099 2.992 18.012 1.00 77.56 239 ALA A C 1
ATOM 1951 O O . ALA A 1 239 ? -6.383 3.059 16.815 1.00 77.56 239 ALA A O 1
ATOM 1952 N N . LEU A 1 240 ? -6.966 2.522 18.918 1.00 81.56 240 LEU A N 1
ATOM 1953 C CA . LEU A 1 240 ? -8.323 2.119 18.564 1.00 81.56 240 LEU A CA 1
ATOM 1954 C C . LEU A 1 240 ? -9.151 3.306 18.050 1.00 81.56 240 LEU A C 1
ATOM 1956 O O . LEU A 1 240 ? -9.809 3.179 17.017 1.00 81.56 240 LEU A O 1
ATOM 1960 N N . GLN A 1 241 ? -9.109 4.455 18.734 1.00 80.19 241 GLN A N 1
ATOM 1961 C CA . GLN A 1 241 ? -9.809 5.661 18.283 1.00 80.19 241 GLN A CA 1
ATOM 1962 C C . GLN A 1 241 ? -9.370 6.057 16.874 1.00 80.19 241 GLN A C 1
ATOM 1964 O O . GLN A 1 241 ? -10.213 6.250 16.001 1.00 80.19 241 GLN A O 1
ATOM 1969 N N . ASP A 1 242 ? -8.067 6.126 16.623 1.00 77.25 242 ASP A N 1
ATOM 1970 C CA . ASP A 1 242 ? -7.497 6.455 15.317 1.00 77.25 242 ASP A CA 1
ATOM 1971 C C . ASP A 1 242 ? -7.926 5.464 14.229 1.00 77.25 242 ASP A C 1
ATOM 1973 O O . ASP A 1 242 ? -8.353 5.864 13.138 1.00 77.25 242 ASP A O 1
ATOM 1977 N N . ALA A 1 243 ? -7.909 4.169 14.550 1.00 79.25 243 ALA A N 1
ATOM 1978 C CA . ALA A 1 243 ? -8.364 3.119 13.655 1.00 79.25 243 ALA A CA 1
ATOM 1979 C C . ALA A 1 243 ? -9.836 3.305 13.250 1.00 79.25 243 ALA A C 1
ATOM 1981 O O . ALA A 1 243 ? -10.178 3.212 12.071 1.00 79.25 243 ALA A O 1
ATOM 1982 N N . ILE A 1 244 ? -10.717 3.642 14.190 1.00 78.62 244 ILE A N 1
ATOM 1983 C CA . ILE A 1 244 ? -12.137 3.884 13.896 1.00 78.62 244 ILE A CA 1
ATOM 1984 C C . ILE A 1 244 ? -12.332 5.193 13.145 1.00 78.62 244 ILE A C 1
ATOM 1986 O O . ILE A 1 244 ? -13.139 5.253 12.215 1.00 78.62 244 ILE A O 1
ATOM 1990 N N . HIS A 1 245 ? -11.598 6.245 13.517 1.00 77.88 245 HIS A N 1
ATOM 1991 C CA . HIS A 1 245 ? -11.671 7.512 12.805 1.00 77.88 245 HIS A CA 1
ATOM 1992 C C . HIS A 1 245 ? -11.357 7.316 11.334 1.00 77.88 245 HIS A C 1
ATOM 1994 O O . HIS A 1 245 ? -12.092 7.845 10.502 1.00 77.88 245 HIS A O 1
ATOM 2000 N N . SER A 1 246 ? -10.341 6.505 11.032 1.00 75.81 246 SER A N 1
ATOM 2001 C CA . SER A 1 246 ? -9.914 6.185 9.673 1.00 75.81 246 SER A CA 1
ATOM 2002 C C . SER A 1 246 ? -11.030 5.616 8.784 1.00 75.81 246 SER A C 1
ATOM 2004 O O . SER A 1 246 ? -10.994 5.781 7.566 1.00 75.81 246 SER A O 1
ATOM 2006 N N . ILE A 1 247 ? -12.072 5.030 9.382 1.00 78.44 247 ILE A N 1
ATOM 2007 C CA . ILE A 1 247 ? -13.283 4.622 8.677 1.00 78.44 247 ILE A CA 1
ATOM 2008 C C . ILE A 1 247 ? -14.131 5.873 8.391 1.00 78.44 247 ILE A C 1
ATOM 2010 O O . ILE A 1 247 ? -14.593 6.532 9.336 1.00 78.44 247 ILE A O 1
ATOM 2014 N N . PRO A 1 248 ? -14.411 6.198 7.114 1.00 78.12 248 PRO A N 1
ATOM 2015 C CA . PRO A 1 248 ? -15.207 7.368 6.769 1.00 78.12 248 PRO A CA 1
ATOM 2016 C C . PRO A 1 248 ? -16.586 7.324 7.410 1.00 78.12 248 PRO A C 1
ATOM 2018 O O . PRO A 1 248 ? -17.232 6.277 7.429 1.00 78.12 248 PRO A O 1
ATOM 2021 N N . HIS A 1 249 ? -17.068 8.482 7.857 1.00 78.62 249 HIS A N 1
ATOM 2022 C CA . HIS A 1 249 ? -18.377 8.603 8.495 1.00 78.62 249 HIS A CA 1
ATOM 2023 C C . HIS A 1 249 ? -19.525 7.956 7.685 1.00 78.62 249 HIS A C 1
ATOM 2025 O O . HIS A 1 249 ? -20.253 7.162 8.274 1.00 78.62 249 HIS A O 1
ATOM 2031 N N . PRO A 1 250 ? -19.630 8.127 6.345 1.00 79.06 250 PRO A N 1
ATOM 2032 C CA . PRO A 1 250 ? -20.684 7.478 5.553 1.00 79.06 250 PRO A CA 1
ATOM 2033 C C . PRO A 1 250 ? -20.648 5.943 5.559 1.00 79.06 250 PRO A C 1
ATOM 2035 O O . PRO A 1 250 ? -21.633 5.305 5.203 1.00 79.06 250 PRO A O 1
ATOM 2038 N N . HIS A 1 251 ? -19.510 5.334 5.903 1.00 81.94 251 HIS A N 1
ATOM 2039 C CA . HIS A 1 251 ? -19.375 3.879 5.964 1.00 81.94 251 HIS A CA 1
ATOM 2040 C C . HIS A 1 251 ? -19.714 3.310 7.340 1.00 81.94 251 HIS A C 1
ATOM 2042 O O . HIS A 1 251 ? -19.983 2.119 7.452 1.00 81.94 251 HIS A O 1
ATOM 2048 N N . ARG A 1 252 ? -19.707 4.136 8.391 1.00 83.75 252 ARG A N 1
ATOM 2049 C CA . ARG A 1 252 ? -19.890 3.676 9.774 1.00 83.75 252 ARG A CA 1
ATOM 2050 C C . ARG A 1 252 ? -21.257 3.033 9.994 1.00 83.75 252 ARG A C 1
ATOM 2052 O O . ARG A 1 252 ? -21.334 1.973 10.608 1.00 83.75 252 ARG A O 1
ATOM 2059 N N . ASP A 1 253 ? -22.306 3.593 9.398 1.00 82.31 253 ASP A N 1
ATOM 2060 C CA . ASP A 1 253 ? -23.669 3.063 9.519 1.00 82.31 253 ASP A CA 1
ATOM 2061 C C . ASP A 1 253 ? -23.892 1.734 8.789 1.00 82.31 253 ASP A C 1
ATOM 2063 O O . ASP A 1 253 ? -24.801 0.982 9.138 1.00 82.31 253 ASP A O 1
ATOM 2067 N N . GLY A 1 254 ? -23.079 1.416 7.779 1.00 83.56 254 GLY A N 1
ATOM 2068 C CA . GLY A 1 254 ? -23.200 0.158 7.039 1.00 83.56 254 GLY A CA 1
ATOM 2069 C C . GLY A 1 254 ? -22.460 -1.021 7.675 1.00 83.56 254 GLY A C 1
ATOM 2070 O O . GLY A 1 254 ? -22.650 -2.160 7.233 1.00 83.56 254 GLY A O 1
ATOM 2071 N N . ILE A 1 255 ? -21.648 -0.771 8.707 1.00 88.44 255 ILE A N 1
ATOM 2072 C CA . ILE A 1 255 ? -20.925 -1.811 9.443 1.00 88.44 255 ILE A CA 1
ATOM 2073 C C . ILE A 1 255 ? -21.926 -2.617 10.264 1.00 88.44 255 ILE A C 1
ATOM 2075 O O . ILE A 1 255 ? -22.627 -2.077 11.111 1.00 88.44 255 ILE A O 1
ATOM 2079 N N . ARG A 1 256 ? -21.965 -3.929 10.027 1.00 88.50 256 ARG A N 1
ATOM 2080 C CA . ARG A 1 256 ? -22.791 -4.892 10.766 1.00 88.50 256 ARG A CA 1
ATOM 2081 C C . ARG A 1 256 ? -21.975 -5.688 11.769 1.00 88.50 256 ARG A C 1
ATOM 2083 O O . ARG A 1 256 ? -22.469 -5.958 12.857 1.00 88.50 256 ARG A O 1
ATOM 2090 N N . ASP A 1 257 ? -20.739 -6.022 11.417 1.00 89.38 257 ASP A N 1
ATOM 2091 C CA . ASP A 1 257 ? -19.870 -6.857 12.239 1.00 89.38 257 ASP A CA 1
ATOM 2092 C C . ASP A 1 257 ? -18.551 -6.134 12.498 1.00 89.38 257 ASP A C 1
ATOM 2094 O O . ASP A 1 257 ? -17.813 -5.843 11.556 1.00 89.38 257 ASP A O 1
ATOM 2098 N N . LEU A 1 258 ? -18.230 -5.876 13.762 1.00 88.56 258 LEU A N 1
ATOM 2099 C CA . LEU A 1 258 ? -16.956 -5.289 14.166 1.00 88.56 258 LEU A CA 1
ATOM 2100 C C . LEU A 1 258 ? -16.183 -6.269 15.047 1.00 88.56 258 LEU A C 1
ATOM 2102 O O . LEU A 1 258 ? -16.695 -6.748 16.057 1.00 88.56 258 LEU A O 1
ATOM 2106 N N . ARG A 1 259 ? -14.941 -6.556 14.664 1.00 90.12 259 ARG A N 1
ATOM 2107 C CA . ARG A 1 259 ? -14.005 -7.387 15.425 1.00 90.12 259 ARG A CA 1
ATOM 2108 C C . ARG A 1 259 ? -12.838 -6.525 15.869 1.00 90.12 259 ARG A C 1
ATOM 2110 O O . ARG A 1 259 ? -12.258 -5.834 15.041 1.00 90.12 259 ARG A O 1
ATOM 2117 N N . ILE A 1 260 ? -12.507 -6.555 17.150 1.00 87.75 260 ILE A N 1
ATOM 2118 C CA . ILE A 1 260 ? -11.405 -5.793 17.733 1.00 87.75 260 ILE A CA 1
ATOM 2119 C C . ILE A 1 260 ? -10.453 -6.789 18.381 1.00 87.75 260 ILE A C 1
ATOM 2121 O O . ILE A 1 260 ? -10.841 -7.494 19.307 1.00 87.75 260 ILE A O 1
ATOM 2125 N N . HIS A 1 261 ? -9.223 -6.853 17.888 1.00 86.75 261 HIS A N 1
ATOM 2126 C CA . HIS A 1 261 ? -8.168 -7.723 18.384 1.00 86.75 261 HIS A CA 1
ATOM 2127 C C . HIS A 1 261 ? -7.132 -6.896 19.131 1.00 86.75 261 HIS A C 1
ATOM 2129 O O . HIS A 1 261 ? -6.534 -5.996 18.548 1.00 86.75 261 HIS A O 1
ATOM 2135 N N . LEU A 1 262 ? -6.917 -7.227 20.402 1.00 84.31 262 LEU A N 1
ATOM 2136 C CA . LEU A 1 262 ? -5.950 -6.586 21.289 1.00 84.31 262 LEU A CA 1
ATOM 2137 C C . LEU A 1 262 ? -5.011 -7.676 21.857 1.00 84.31 262 LEU A C 1
ATOM 2139 O O . LEU A 1 262 ? -5.148 -8.071 23.017 1.00 84.31 262 LEU A O 1
ATOM 2143 N N . PRO A 1 263 ? -4.109 -8.244 21.033 1.00 77.44 263 PRO A N 1
ATOM 2144 C CA . PRO A 1 263 ? -3.339 -9.442 21.380 1.00 77.44 263 PRO A CA 1
ATOM 2145 C C . PRO A 1 263 ? -2.390 -9.275 22.573 1.00 77.44 263 PRO A C 1
ATOM 2147 O O . PRO A 1 263 ? -2.088 -10.269 23.234 1.00 77.44 263 PRO A O 1
ATOM 2150 N N . HIS A 1 264 ? -1.953 -8.053 22.883 1.00 75.19 264 HIS A N 1
ATOM 2151 C CA . HIS A 1 264 ? -0.950 -7.791 23.921 1.00 75.19 264 HIS A CA 1
ATOM 2152 C C . HIS A 1 264 ? -1.474 -7.026 25.136 1.00 75.19 264 HIS A C 1
ATOM 2154 O O . HIS A 1 264 ? -0.694 -6.777 26.049 1.00 75.19 264 HIS A O 1
ATOM 2160 N N . ILE A 1 265 ? -2.773 -6.702 25.185 1.00 73.81 265 ILE A N 1
ATOM 2161 C CA . ILE A 1 265 ? -3.327 -6.004 26.346 1.00 73.81 265 ILE A CA 1
ATOM 2162 C C . ILE A 1 265 ? -3.473 -6.969 27.513 1.00 73.81 265 ILE A C 1
ATOM 2164 O O . ILE A 1 265 ? -4.306 -7.876 27.473 1.00 73.81 265 ILE A O 1
ATOM 2168 N N . ALA A 1 266 ? -2.684 -6.732 28.559 1.00 68.88 266 ALA A N 1
ATOM 2169 C CA . ALA A 1 266 ? -2.634 -7.591 29.735 1.00 68.88 266 ALA A CA 1
ATOM 2170 C C . ALA A 1 266 ? -3.181 -6.932 31.010 1.00 68.88 266 ALA A C 1
ATOM 2172 O O . ALA A 1 266 ? -3.446 -7.642 31.978 1.00 68.88 266 ALA A O 1
ATOM 2173 N N . SER A 1 267 ? -3.346 -5.609 31.064 1.00 77.50 267 SER A N 1
ATOM 2174 C CA . SER A 1 267 ? -3.870 -4.917 32.249 1.00 77.50 267 SER A CA 1
ATOM 2175 C C . SER A 1 267 ? -5.368 -4.616 32.154 1.00 77.50 267 SER A C 1
ATOM 2177 O O . SER A 1 267 ? -5.885 -4.155 31.135 1.00 77.50 267 SER A O 1
ATOM 2179 N N . GLN A 1 268 ? -6.079 -4.825 33.265 1.00 76.62 268 GLN A N 1
ATOM 2180 C CA . GLN A 1 268 ? -7.508 -4.511 33.378 1.00 76.62 268 GLN A CA 1
ATOM 2181 C C . GLN A 1 268 ? -7.784 -3.013 33.159 1.00 76.62 268 GLN A C 1
ATOM 2183 O O . GLN A 1 268 ? -8.776 -2.652 32.527 1.00 76.62 268 GLN A O 1
ATOM 2188 N N . ASP A 1 269 ? -6.887 -2.143 33.625 1.00 79.62 269 ASP A N 1
ATOM 2189 C CA . ASP A 1 269 ? -7.005 -0.695 33.441 1.00 79.62 269 ASP A CA 1
ATOM 2190 C C . ASP A 1 269 ? -6.909 -0.295 31.964 1.00 79.62 269 ASP A C 1
ATOM 2192 O O . ASP A 1 269 ? -7.686 0.544 31.504 1.00 79.62 269 ASP A O 1
ATOM 2196 N N . ALA A 1 270 ? -6.021 -0.931 31.189 1.00 77.88 270 ALA A N 1
ATOM 2197 C CA . ALA A 1 270 ? -5.924 -0.696 29.751 1.00 77.88 270 ALA A CA 1
ATOM 2198 C C . ALA A 1 270 ? -7.179 -1.170 29.012 1.00 77.88 270 ALA A C 1
ATOM 2200 O O . ALA A 1 270 ? -7.711 -0.434 28.178 1.00 77.88 270 ALA A O 1
ATOM 2201 N N . VAL A 1 271 ? -7.711 -2.348 29.360 1.00 77.44 271 VAL A N 1
ATOM 2202 C CA . VAL A 1 271 ? -8.993 -2.831 28.819 1.00 77.44 271 VAL A CA 1
ATOM 2203 C C . VAL A 1 271 ? -10.111 -1.831 29.120 1.00 77.44 271 VAL A C 1
ATOM 2205 O O . VAL A 1 271 ? -10.865 -1.457 28.220 1.00 77.44 271 VAL A O 1
ATOM 2208 N N . GLN A 1 272 ? -10.201 -1.338 30.357 1.00 77.75 272 GLN A N 1
ATOM 2209 C CA . GLN A 1 272 ? -11.212 -0.356 30.744 1.00 77.75 272 GLN A CA 1
ATOM 2210 C C . GLN A 1 272 ? -11.049 0.967 29.986 1.00 77.75 272 GLN A C 1
ATOM 2212 O O . GLN A 1 272 ? -12.045 1.542 29.546 1.00 77.75 272 GLN A O 1
ATOM 2217 N N . ALA A 1 273 ? -9.816 1.447 29.810 1.00 79.88 273 ALA A N 1
ATOM 2218 C CA . ALA A 1 273 ? -9.527 2.664 29.059 1.00 79.88 273 ALA A CA 1
ATOM 2219 C C . ALA A 1 273 ? -9.954 2.539 27.590 1.00 79.88 273 ALA A C 1
ATOM 2221 O O . ALA A 1 273 ? -10.609 3.441 27.073 1.00 79.88 273 ALA A O 1
ATOM 2222 N N . VAL A 1 274 ? -9.647 1.410 26.940 1.00 80.75 274 VAL A N 1
ATOM 2223 C CA . VAL A 1 274 ? -10.057 1.111 25.557 1.00 80.75 274 VAL A CA 1
ATOM 2224 C C . VAL A 1 274 ? -11.577 1.062 25.431 1.00 80.75 274 VAL A C 1
ATOM 2226 O O . VAL A 1 274 ? -12.156 1.649 24.522 1.00 80.75 274 VAL A O 1
ATOM 2229 N N . VAL A 1 275 ? -12.243 0.378 26.357 1.00 78.19 275 VAL A N 1
ATOM 2230 C CA . VAL A 1 275 ? -13.701 0.253 26.353 1.00 78.19 275 VAL A CA 1
ATOM 2231 C C . VAL A 1 275 ? -14.378 1.613 26.544 1.00 78.19 275 VAL A C 1
ATOM 2233 O O . VAL A 1 275 ? -15.276 1.962 25.779 1.00 78.19 275 VAL A O 1
ATOM 2236 N N . ASN A 1 276 ? -13.924 2.403 27.522 1.00 78.44 276 ASN A N 1
ATOM 2237 C CA . ASN A 1 276 ? -14.466 3.738 27.787 1.00 78.44 276 ASN A CA 1
ATOM 2238 C C . ASN A 1 276 ? -14.217 4.689 26.609 1.00 78.44 276 ASN A C 1
ATOM 2240 O O . ASN A 1 276 ? -15.081 5.490 26.263 1.00 78.44 276 ASN A O 1
ATOM 2244 N N . SER A 1 277 ? -13.040 4.609 25.979 1.00 77.19 277 SER A N 1
ATOM 2245 C CA . SER A 1 277 ? -12.708 5.452 24.828 1.00 77.19 277 SER A CA 1
ATOM 2246 C C . SER A 1 277 ? -13.555 5.111 23.600 1.00 77.19 277 SER A C 1
ATOM 2248 O O . SER A 1 277 ? -13.768 5.975 22.749 1.00 77.19 277 SER A O 1
ATOM 2250 N N . PHE A 1 278 ? -14.045 3.872 23.525 1.00 78.25 278 PHE A N 1
ATOM 2251 C CA . PHE A 1 278 ? -14.812 3.338 22.409 1.00 78.25 278 PHE A CA 1
ATOM 2252 C C . PHE A 1 278 ? -16.330 3.566 22.521 1.00 78.25 278 PHE A C 1
ATOM 2254 O O . PHE A 1 278 ? -17.036 3.556 21.511 1.00 78.25 278 PHE A O 1
ATOM 2261 N N . GLU A 1 279 ? -16.839 3.832 23.724 1.00 75.00 279 GLU A N 1
ATOM 2262 C CA . GLU A 1 279 ? -18.265 4.032 24.013 1.00 75.00 279 GLU A CA 1
ATOM 2263 C C . GLU A 1 279 ? -18.934 5.075 23.103 1.00 75.00 279 GLU A C 1
ATOM 2265 O O . GLU A 1 279 ? -19.977 4.811 22.502 1.00 75.00 279 GLU A O 1
ATOM 2270 N N . SER A 1 280 ? -18.304 6.236 22.922 1.00 74.31 280 SER A N 1
ATOM 2271 C CA . SER A 1 280 ? -18.839 7.312 22.078 1.00 74.31 280 SER A CA 1
ATOM 2272 C C . SER A 1 280 ? -18.906 6.940 20.589 1.00 74.31 280 SER A C 1
ATOM 2274 O O . SER A 1 280 ? -19.746 7.470 19.857 1.00 74.31 280 SER A O 1
ATOM 2276 N N . TYR A 1 281 ? -18.066 6.004 20.135 1.00 76.31 281 TYR A N 1
ATOM 2277 C CA . TYR A 1 281 ? -18.032 5.529 18.749 1.00 76.31 281 TYR A CA 1
ATOM 2278 C C . TYR A 1 281 ? -19.092 4.475 18.471 1.00 76.31 281 TYR A C 1
ATOM 2280 O O . TYR A 1 281 ? -19.648 4.462 17.375 1.00 76.31 281 TYR A O 1
ATOM 2288 N N . LEU A 1 282 ? -19.423 3.631 19.452 1.00 76.12 282 LEU A N 1
ATOM 2289 C CA . LEU A 1 282 ? -20.505 2.650 19.325 1.00 76.12 282 LEU A CA 1
ATOM 2290 C C . LEU A 1 282 ? -21.841 3.320 18.989 1.00 76.12 282 LEU A C 1
ATOM 2292 O O . LEU A 1 282 ? -22.593 2.824 18.150 1.00 76.12 282 LEU A O 1
ATOM 2296 N N . CYS A 1 283 ? -22.100 4.498 19.561 1.00 73.19 283 CYS A N 1
ATOM 2297 C CA . CYS A 1 283 ? -23.278 5.296 19.232 1.00 73.19 283 CYS A CA 1
ATOM 2298 C C . CYS A 1 283 ? -23.329 5.713 17.751 1.00 73.19 283 CYS A C 1
ATOM 2300 O O . CYS A 1 283 ? -24.421 5.829 17.199 1.00 73.19 283 CYS A O 1
ATOM 2302 N N . GLN A 1 284 ? -22.170 5.885 17.105 1.00 76.31 284 GLN A N 1
ATOM 2303 C CA . GLN A 1 284 ? -22.038 6.281 15.696 1.00 76.31 284 GLN A CA 1
ATOM 2304 C C . GLN A 1 284 ? -22.100 5.097 14.716 1.00 76.31 284 GLN A C 1
ATOM 2306 O O . GLN A 1 284 ? -22.044 5.309 13.509 1.00 76.31 284 GLN A O 1
ATOM 2311 N N . LEU A 1 285 ? -22.175 3.856 15.206 1.00 79.75 285 LEU A N 1
ATOM 2312 C CA . LEU A 1 285 ? -22.277 2.651 14.380 1.00 79.75 285 LEU A CA 1
ATOM 2313 C C . LEU A 1 285 ? -23.741 2.193 14.327 1.00 79.75 285 LEU A C 1
ATOM 2315 O O . LEU A 1 285 ? -24.134 1.213 14.963 1.00 79.75 285 LEU A O 1
ATOM 2319 N N . GLY A 1 286 ? -24.577 2.939 13.593 1.00 76.25 286 GLY A N 1
ATOM 2320 C CA . GLY A 1 286 ? -26.031 2.750 13.539 1.00 76.25 286 GLY A CA 1
ATOM 2321 C C . GLY A 1 286 ? -26.471 1.321 13.201 1.00 76.25 286 GLY A C 1
ATOM 2322 O O . GLY A 1 286 ? -27.353 0.775 13.866 1.00 76.25 286 GLY A O 1
ATOM 2323 N N . GLY A 1 287 ? -25.828 0.711 12.201 1.00 82.56 287 GLY A N 1
ATOM 2324 C CA . GLY A 1 287 ? -26.154 -0.618 11.678 1.00 82.56 287 GLY A CA 1
ATOM 2325 C C . GLY A 1 287 ? -25.434 -1.796 12.334 1.00 82.56 287 GLY A C 1
ATOM 2326 O O . GLY A 1 287 ? -25.587 -2.921 11.839 1.00 82.56 287 GLY A O 1
ATOM 2327 N N . LEU A 1 288 ? -24.671 -1.567 13.410 1.00 86.31 288 LEU A N 1
ATOM 2328 C CA . LEU A 1 288 ? -23.916 -2.617 14.090 1.00 86.31 288 LEU A CA 1
ATOM 2329 C C . LEU A 1 288 ? -24.866 -3.687 14.639 1.00 86.31 288 LEU A C 1
ATOM 2331 O O . LEU A 1 288 ? -25.869 -3.375 15.273 1.00 86.31 288 LEU A O 1
ATOM 2335 N N . ARG A 1 289 ? -24.541 -4.956 14.386 1.00 85.31 289 ARG A N 1
ATOM 2336 C CA . ARG A 1 289 ? -25.291 -6.140 14.837 1.00 85.31 289 ARG A CA 1
ATOM 2337 C C . ARG A 1 289 ? -24.458 -7.055 15.718 1.00 85.31 289 ARG A C 1
ATOM 2339 O O . ARG A 1 289 ? -25.017 -7.705 16.597 1.00 85.31 289 ARG A O 1
ATOM 2346 N N . SER A 1 290 ? -23.149 -7.105 15.487 1.00 86.62 290 SER A N 1
ATOM 2347 C CA . SER A 1 290 ? -22.219 -7.928 16.250 1.00 86.62 290 SER A CA 1
ATOM 2348 C C . SER A 1 290 ? -20.936 -7.164 16.558 1.00 86.62 290 SER A C 1
ATOM 2350 O O . SER A 1 290 ? -20.305 -6.604 15.659 1.00 86.62 290 SER A O 1
ATOM 2352 N N . LEU A 1 291 ? -20.528 -7.195 17.823 1.00 86.25 291 LEU A N 1
ATOM 2353 C CA . LEU A 1 291 ? -19.243 -6.707 18.308 1.00 86.25 291 LEU A CA 1
ATOM 2354 C C . LEU A 1 291 ? -18.469 -7.874 18.924 1.00 86.25 291 LEU A C 1
ATOM 2356 O O . LEU A 1 291 ? -18.985 -8.570 19.795 1.00 86.25 291 LEU A O 1
ATOM 2360 N N . SER A 1 292 ? -17.237 -8.113 18.488 1.00 86.19 292 SER A N 1
ATOM 2361 C CA . SER A 1 292 ? -16.388 -9.181 19.025 1.00 86.19 292 SER A CA 1
ATOM 2362 C C . SER A 1 292 ? -15.050 -8.629 19.490 1.00 86.19 292 SER A C 1
ATOM 2364 O O . SER A 1 292 ? -14.340 -8.002 18.710 1.00 86.19 292 SER A O 1
ATOM 2366 N N . TRP A 1 293 ? -14.697 -8.899 20.741 1.00 84.44 293 TRP A N 1
ATOM 2367 C CA . TRP A 1 293 ? -13.411 -8.538 21.332 1.00 84.44 293 TRP A CA 1
ATOM 2368 C C . TRP A 1 293 ? -12.523 -9.770 21.413 1.00 84.44 293 TRP A C 1
ATOM 2370 O O . TRP A 1 293 ? -12.955 -10.783 21.951 1.00 84.44 293 TRP A O 1
ATOM 2380 N N . PHE A 1 294 ? -11.300 -9.689 20.902 1.00 83.50 294 PHE A N 1
ATOM 2381 C CA . PHE A 1 294 ? -10.299 -10.746 20.968 1.00 83.50 294 PHE A CA 1
ATOM 2382 C C . PHE A 1 294 ? -9.151 -10.284 21.854 1.00 83.50 294 PHE A C 1
ATOM 2384 O O . PHE A 1 294 ? -8.400 -9.393 21.459 1.00 83.50 294 PHE A O 1
ATOM 2391 N N . LEU A 1 295 ? -9.026 -10.881 23.036 1.00 77.25 295 LEU A N 1
ATOM 2392 C CA . LEU A 1 295 ? -7.962 -10.563 23.989 1.00 77.25 295 LEU A CA 1
ATOM 2393 C C . LEU A 1 295 ? -7.100 -11.779 24.302 1.00 77.25 295 LEU A C 1
ATOM 2395 O O . LEU A 1 295 ? -7.522 -12.926 24.138 1.00 77.25 295 LEU A O 1
ATOM 2399 N N . SER A 1 296 ? -5.932 -11.504 24.871 1.00 72.06 296 SER A N 1
ATOM 2400 C CA . SER A 1 296 ? -5.039 -12.500 25.461 1.00 72.06 296 SER A CA 1
ATOM 2401 C C . SER A 1 296 ? -5.650 -13.173 26.701 1.00 72.06 296 SER A C 1
ATOM 2403 O O . SER A 1 296 ? -5.426 -14.363 26.908 1.00 72.06 296 SER A O 1
ATOM 2405 N N . ASN A 1 297 ? -6.457 -12.460 27.504 1.00 71.00 297 ASN A N 1
ATOM 2406 C CA . ASN A 1 297 ? -7.089 -12.998 28.717 1.00 71.00 297 ASN A CA 1
ATOM 2407 C C . ASN A 1 297 ? -8.572 -12.582 28.855 1.00 71.00 297 ASN A C 1
ATOM 2409 O O . ASN A 1 297 ? -8.890 -11.411 29.051 1.00 71.00 297 ASN A O 1
ATOM 2413 N N . ALA A 1 298 ? -9.497 -13.551 28.803 1.00 63.12 298 ALA A N 1
ATOM 2414 C CA . ALA A 1 298 ? -10.941 -13.293 28.929 1.00 63.12 298 ALA A CA 1
ATOM 2415 C C . ALA A 1 298 ? -11.403 -12.899 30.336 1.00 63.12 298 ALA A C 1
ATOM 2417 O O . ALA A 1 298 ? -12.460 -12.279 30.465 1.00 63.12 298 ALA A O 1
ATOM 2418 N N . GLU A 1 299 ? -10.678 -13.266 31.397 1.00 64.06 299 GLU A N 1
ATOM 2419 C CA . GLU A 1 299 ? -11.129 -12.974 32.765 1.00 64.06 299 GLU A CA 1
ATOM 2420 C C . GLU A 1 299 ? -11.101 -11.474 33.068 1.00 64.06 299 GLU A C 1
ATOM 2422 O O . GLU A 1 299 ? -11.963 -10.971 33.786 1.00 64.06 299 GLU A O 1
ATOM 2427 N N . GLN A 1 300 ? -10.198 -10.747 32.411 1.00 62.81 300 GLN A N 1
ATOM 2428 C CA . GLN A 1 300 ? -10.035 -9.297 32.534 1.00 62.81 300 GLN A CA 1
ATOM 2429 C C . GLN A 1 300 ? -11.232 -8.511 31.983 1.00 62.81 300 GLN A C 1
ATOM 2431 O O . GLN A 1 300 ? -11.470 -7.377 32.387 1.00 62.81 300 GLN A O 1
ATOM 2436 N N . LEU A 1 301 ? -12.028 -9.117 31.094 1.00 58.78 301 LEU A N 1
ATOM 2437 C CA . LEU A 1 301 ? -13.215 -8.485 30.514 1.00 58.78 301 LEU A CA 1
ATOM 2438 C C . LEU A 1 301 ? -14.467 -8.638 31.373 1.00 58.78 301 LEU A C 1
ATOM 2440 O O . LEU A 1 301 ? -15.367 -7.803 31.286 1.00 58.78 301 LEU A O 1
ATOM 2444 N N . LYS A 1 302 ? -14.547 -9.672 32.219 1.00 61.59 302 LYS A N 1
ATOM 2445 C CA . LYS A 1 302 ? -15.755 -9.937 33.018 1.00 61.59 302 LYS A CA 1
ATOM 2446 C C . LYS A 1 302 ? -16.069 -8.794 33.992 1.00 61.59 302 LYS A C 1
ATOM 2448 O O . LYS A 1 302 ? -17.240 -8.510 34.224 1.00 61.59 302 LYS A O 1
ATOM 2453 N N . SER A 1 303 ? -15.051 -8.109 34.514 1.00 61.09 303 SER A N 1
ATOM 2454 C CA . SER A 1 303 ? -15.195 -6.980 35.445 1.00 61.09 303 SER A CA 1
ATOM 2455 C C . SER A 1 303 ? -15.466 -5.632 34.759 1.00 61.09 303 SER A C 1
ATOM 2457 O O . SER A 1 303 ? -16.152 -4.789 35.333 1.00 61.09 303 SER A O 1
ATOM 2459 N N . CYS A 1 304 ? -14.982 -5.422 33.530 1.00 56.59 304 CYS A N 1
ATOM 2460 C CA . CYS A 1 304 ? -15.111 -4.151 32.799 1.00 56.59 304 CYS A CA 1
ATOM 2461 C C . CYS A 1 304 ? -16.445 -3.994 32.037 1.00 56.59 304 CYS A C 1
ATOM 2463 O O . CYS A 1 304 ? -16.851 -2.884 31.685 1.00 56.59 304 CYS A O 1
ATOM 2465 N N . PHE A 1 305 ? -17.152 -5.100 31.781 1.00 59.34 305 PHE A N 1
ATOM 2466 C CA . PHE A 1 305 ? -18.319 -5.150 30.890 1.00 59.34 305 PHE A CA 1
ATOM 2467 C C . PHE A 1 305 ? -19.715 -4.852 31.464 1.00 59.34 305 PHE A C 1
ATOM 2469 O O . PHE A 1 305 ? -20.621 -4.683 30.643 1.00 59.34 305 PHE A O 1
ATOM 2476 N N . PRO A 1 306 ? -19.960 -4.697 32.784 1.00 59.28 306 PRO A N 1
ATOM 2477 C CA . PRO A 1 306 ? -21.248 -4.184 33.257 1.00 59.28 306 PRO A CA 1
ATOM 2478 C C . PRO A 1 306 ? -21.621 -2.846 32.601 1.00 59.28 306 PRO A C 1
ATOM 2480 O O . PRO A 1 306 ? -22.787 -2.625 32.297 1.00 59.28 306 PRO A O 1
ATOM 2483 N N . LYS A 1 307 ? -20.631 -1.994 32.287 1.00 57.28 307 LYS A N 1
ATOM 2484 C CA . LYS A 1 307 ? -20.836 -0.728 31.562 1.00 57.28 307 LYS A CA 1
ATOM 2485 C C . LYS A 1 307 ? -21.166 -0.930 30.079 1.00 57.28 307 LYS A C 1
ATOM 2487 O O . LYS A 1 307 ? -22.137 -0.357 29.601 1.00 57.28 307 LYS A O 1
ATOM 2492 N N . VAL A 1 308 ? -20.434 -1.792 29.367 1.00 54.31 308 VAL A N 1
ATOM 2493 C CA . VAL A 1 308 ? -20.690 -2.088 27.937 1.00 54.31 308 VAL A CA 1
ATOM 2494 C C . VAL A 1 308 ? -22.067 -2.719 27.730 1.00 54.31 308 VAL A C 1
ATOM 2496 O O . VAL A 1 308 ? -22.785 -2.340 26.806 1.00 54.31 308 VAL A O 1
ATOM 2499 N N . ASN A 1 309 ? -22.459 -3.633 28.624 1.00 54.50 309 ASN A N 1
ATOM 2500 C CA . ASN A 1 309 ? -23.787 -4.246 28.620 1.00 54.50 309 ASN A CA 1
ATOM 2501 C C . ASN A 1 309 ? -24.892 -3.249 29.003 1.00 54.50 309 ASN A C 1
ATOM 2503 O O . ASN A 1 309 ? -25.970 -3.299 28.412 1.00 54.50 309 ASN A O 1
ATOM 2507 N N . ALA A 1 310 ? -24.640 -2.340 29.955 1.00 55.84 310 ALA A N 1
ATOM 2508 C CA . ALA A 1 310 ? -25.602 -1.306 30.348 1.00 55.84 310 ALA A CA 1
ATOM 2509 C C . ALA A 1 310 ? -25.882 -0.299 29.223 1.00 55.84 310 ALA A C 1
ATOM 2511 O O . ALA A 1 310 ? -27.000 0.195 29.111 1.00 55.84 310 ALA A O 1
ATOM 2512 N N . LEU A 1 311 ? -24.896 -0.028 28.366 1.00 53.31 311 LEU A N 1
ATOM 2513 C CA . LEU A 1 311 ? -25.041 0.920 27.264 1.00 53.31 311 LEU A CA 1
ATOM 2514 C C . LEU A 1 311 ? -25.884 0.393 26.098 1.00 53.31 311 LEU A C 1
ATOM 2516 O O . LEU A 1 311 ? -26.425 1.197 25.345 1.00 53.31 311 LEU A O 1
ATOM 2520 N N . ASN A 1 312 ? -25.982 -0.930 25.904 1.00 59.59 312 ASN A N 1
ATOM 2521 C CA . ASN A 1 312 ? -26.323 -1.468 24.579 1.00 59.59 312 ASN A CA 1
ATOM 2522 C C . ASN A 1 312 ? -27.136 -2.776 24.557 1.00 59.59 312 ASN A C 1
ATOM 2524 O O . ASN A 1 312 ? -27.202 -3.422 23.509 1.00 59.59 312 ASN A O 1
ATOM 2528 N N . SER A 1 313 ? -27.796 -3.161 25.654 1.00 53.75 313 SER A N 1
ATOM 2529 C CA . SER A 1 313 ? -28.497 -4.455 25.797 1.00 53.75 313 SER A CA 1
ATOM 2530 C C . SER A 1 313 ? -29.592 -4.770 24.754 1.00 53.75 313 SER A C 1
ATOM 2532 O O . SER A 1 313 ? -30.061 -5.905 24.708 1.00 53.75 313 SER A O 1
ATOM 2534 N N . SER A 1 314 ? -29.979 -3.823 23.889 1.00 58.94 314 SER A N 1
ATOM 2535 C CA . SER A 1 314 ? -31.006 -4.005 22.851 1.00 58.94 314 SER A CA 1
ATOM 2536 C C . SER A 1 314 ? -30.538 -3.839 21.395 1.00 58.94 314 SER A C 1
ATOM 2538 O O . SER A 1 314 ? -31.321 -4.135 20.493 1.00 58.94 314 SER A O 1
ATOM 2540 N N . ARG A 1 315 ? -29.306 -3.375 21.120 1.00 68.94 315 ARG A N 1
ATOM 2541 C CA . ARG A 1 315 ? -28.902 -2.978 19.748 1.00 68.94 315 ARG A CA 1
ATOM 2542 C C . ARG A 1 315 ? -28.071 -4.012 18.988 1.00 68.94 315 ARG A C 1
ATOM 2544 O O . ARG A 1 315 ? -28.254 -4.147 17.782 1.00 68.94 315 ARG A O 1
ATOM 2551 N N . PHE A 1 316 ? -27.167 -4.722 19.655 1.00 71.94 316 PHE A N 1
ATOM 2552 C CA . PHE A 1 316 ? -26.259 -5.673 19.007 1.00 71.94 316 PHE A CA 1
ATOM 2553 C C . PHE A 1 316 ? -25.760 -6.736 19.987 1.00 71.94 316 PHE A C 1
ATOM 2555 O O . PHE A 1 316 ? -25.711 -6.519 21.196 1.00 71.94 316 PHE A O 1
ATOM 2562 N N . SER A 1 317 ? -25.369 -7.892 19.457 1.00 77.44 317 SER A N 1
ATOM 2563 C CA . SER A 1 317 ? -24.751 -8.963 20.238 1.00 77.44 317 SER A CA 1
ATOM 2564 C C . SER A 1 317 ? -23.280 -8.649 20.495 1.00 77.44 317 SER A C 1
ATOM 2566 O O . SER A 1 317 ? -22.564 -8.224 19.588 1.00 77.44 317 SER A O 1
ATOM 2568 N N . THR A 1 318 ? -22.816 -8.882 21.722 1.00 75.12 318 THR A N 1
ATOM 2569 C CA . THR A 1 318 ? -21.411 -8.688 22.092 1.00 75.12 318 THR A CA 1
ATOM 2570 C C . THR A 1 318 ? -20.781 -10.017 22.481 1.00 75.12 318 THR A C 1
ATOM 2572 O O . THR A 1 318 ? -21.338 -10.772 23.276 1.00 75.12 318 THR A O 1
ATOM 2575 N N . PHE A 1 319 ? -19.608 -10.299 21.925 1.00 76.38 319 PHE A N 1
ATOM 2576 C CA . PHE A 1 319 ? -18.854 -11.521 22.166 1.00 76.38 319 PHE A CA 1
ATOM 2577 C C . PHE A 1 319 ? -17.451 -11.190 22.651 1.00 76.38 319 PHE A C 1
ATOM 2579 O O . PHE A 1 319 ? -16.809 -10.256 22.168 1.00 76.38 319 PHE A O 1
ATOM 2586 N N . VAL A 1 320 ? -16.958 -12.009 23.567 1.00 73.56 320 VAL A N 1
ATOM 2587 C CA . VAL A 1 320 ? -15.568 -12.007 24.006 1.00 73.56 320 VAL A CA 1
ATOM 2588 C C . VAL A 1 320 ? -14.950 -13.309 23.554 1.00 73.56 320 VAL A C 1
ATOM 2590 O O . VAL A 1 320 ? -15.428 -14.376 23.912 1.00 73.56 320 VAL A O 1
ATOM 2593 N N . SER A 1 321 ? -13.906 -13.224 22.751 1.00 71.25 321 SER A N 1
ATOM 2594 C CA . SER A 1 321 ? -13.172 -14.372 22.252 1.00 71.25 321 SER A CA 1
ATOM 2595 C C . SER A 1 321 ? -11.757 -14.355 22.820 1.00 71.25 321 SER A C 1
ATOM 2597 O O . SER A 1 321 ? -11.094 -13.322 22.859 1.00 71.25 321 SER A O 1
ATOM 2599 N N . THR A 1 322 ? -11.285 -15.506 23.265 1.00 65.75 322 THR A N 1
ATOM 2600 C CA . THR A 1 322 ? -9.861 -15.799 23.457 1.00 65.75 322 THR A CA 1
ATOM 2601 C C . THR A 1 322 ? -9.436 -16.773 22.367 1.00 65.75 322 THR A C 1
ATOM 2603 O O . THR A 1 322 ? -10.301 -17.290 21.652 1.00 65.75 322 THR A O 1
ATOM 2606 N N . PRO A 1 323 ? -8.140 -17.101 22.243 1.00 58.31 323 PRO A N 1
ATOM 2607 C CA . PRO A 1 323 ? -7.713 -18.182 21.358 1.00 58.31 323 PRO A CA 1
ATOM 2608 C C . PRO A 1 323 ? -8.467 -19.510 21.577 1.00 58.31 323 PRO A C 1
ATOM 2610 O O . PRO A 1 323 ? -8.549 -20.311 20.655 1.00 58.31 323 PRO A O 1
ATOM 2613 N N . ASN A 1 324 ? -9.054 -19.726 22.764 1.00 54.16 324 ASN A N 1
ATOM 2614 C CA . ASN A 1 324 ? -9.610 -21.016 23.180 1.00 54.16 324 ASN A CA 1
ATOM 2615 C C . ASN A 1 324 ? -11.130 -21.019 23.430 1.00 54.16 324 ASN A C 1
ATOM 2617 O O . ASN A 1 324 ? -11.692 -22.085 23.671 1.00 54.16 324 ASN A O 1
ATOM 2621 N N . ALA A 1 325 ? -11.810 -19.868 23.439 1.00 62.81 325 ALA A N 1
ATOM 2622 C CA . ALA A 1 325 ? -13.239 -19.804 23.758 1.00 62.81 325 ALA A CA 1
ATOM 2623 C C . ALA A 1 325 ? -13.905 -18.533 23.224 1.00 62.81 325 ALA A C 1
ATOM 2625 O O . ALA A 1 325 ? -13.292 -17.470 23.228 1.00 62.81 325 ALA A O 1
ATOM 2626 N N . GLN A 1 326 ? -15.188 -18.623 22.865 1.00 67.00 326 GLN A N 1
ATOM 2627 C CA . GLN A 1 326 ? -16.053 -17.473 22.599 1.00 67.00 326 GLN A CA 1
ATOM 2628 C C . GLN A 1 326 ? -17.181 -17.437 23.637 1.00 67.00 326 GLN A C 1
ATOM 2630 O O . GLN A 1 326 ? -17.951 -18.384 23.774 1.00 67.00 326 GLN A O 1
ATOM 2635 N N . ILE A 1 327 ? -17.269 -16.340 24.380 1.00 69.69 327 ILE A N 1
ATOM 2636 C CA . ILE A 1 327 ? -18.189 -16.133 25.495 1.00 69.69 327 ILE A CA 1
ATOM 2637 C C . ILE A 1 327 ? -19.167 -15.016 25.093 1.00 69.69 327 ILE A C 1
ATOM 2639 O O . ILE A 1 327 ? -18.729 -13.883 24.858 1.00 69.69 327 ILE A O 1
ATOM 2643 N N . PRO A 1 328 ? -20.478 -15.295 24.974 1.00 66.69 328 PRO A N 1
ATOM 2644 C CA . PRO A 1 328 ? -21.474 -14.252 24.760 1.00 66.69 328 PRO A CA 1
ATOM 2645 C C . PRO A 1 328 ? -21.602 -13.380 26.015 1.00 66.69 328 PRO A C 1
ATOM 2647 O O . PRO A 1 328 ? -21.649 -13.887 27.135 1.00 66.69 328 PRO A O 1
ATOM 2650 N N . MET A 1 329 ? -21.674 -12.063 25.828 1.00 64.31 329 MET A N 1
ATOM 2651 C CA . MET A 1 329 ? -21.848 -11.095 26.910 1.00 64.31 329 MET A CA 1
ATOM 2652 C C . MET A 1 329 ? -23.267 -10.512 26.844 1.00 64.31 329 MET A C 1
ATOM 2654 O O . MET A 1 329 ? -23.605 -9.807 25.896 1.00 64.31 329 MET A O 1
ATOM 2658 N N . GLY A 1 330 ? -24.094 -10.804 27.856 1.00 57.28 330 GLY A N 1
ATOM 2659 C CA . GLY A 1 330 ? -25.449 -10.253 28.019 1.00 57.28 330 GLY A CA 1
ATOM 2660 C C . GLY A 1 330 ? -26.603 -11.218 27.697 1.00 57.28 330 GLY A C 1
ATOM 2661 O O . GLY A 1 330 ? -26.399 -12.313 27.185 1.00 57.28 330 GLY A O 1
ATOM 2662 N N . ASN A 1 331 ? -27.836 -10.785 27.993 1.00 45.78 331 ASN A N 1
ATOM 2663 C CA . ASN A 1 331 ? -29.087 -11.547 27.814 1.00 45.78 331 ASN A CA 1
ATOM 2664 C C . ASN A 1 331 ? -29.615 -11.545 26.362 1.00 45.78 331 ASN A C 1
ATOM 2666 O O . ASN A 1 331 ? -30.825 -11.626 26.145 1.00 45.78 331 ASN A O 1
ATOM 2670 N N . ALA A 1 332 ? -28.751 -11.402 25.352 1.00 39.41 332 ALA A N 1
ATOM 2671 C CA . ALA A 1 332 ? -29.203 -11.543 23.969 1.00 39.41 332 ALA A CA 1
ATOM 2672 C C . ALA A 1 332 ? -29.684 -12.993 23.757 1.00 39.41 332 ALA A C 1
ATOM 2674 O O . ALA A 1 332 ? -29.020 -13.914 24.243 1.00 39.41 332 ALA A O 1
ATOM 2675 N N . PRO A 1 333 ? -30.831 -13.223 23.085 1.00 31.44 333 PRO A N 1
ATOM 2676 C CA . PRO A 1 333 ? -31.381 -14.561 22.943 1.00 31.44 333 PRO A CA 1
ATOM 2677 C C . PRO A 1 333 ? -30.333 -15.458 22.296 1.00 31.44 333 PRO A C 1
ATOM 2679 O O . PRO A 1 333 ? -29.767 -15.129 21.253 1.00 31.44 333 PRO A O 1
ATOM 2682 N N . ILE A 1 334 ? -30.067 -16.580 22.958 1.00 33.16 334 ILE A N 1
ATOM 2683 C CA . ILE A 1 334 ? -29.205 -17.641 22.462 1.00 33.16 334 ILE A CA 1
ATOM 2684 C C . ILE A 1 334 ? -29.833 -18.124 21.152 1.00 33.16 334 ILE A C 1
ATOM 2686 O O . ILE A 1 334 ? -30.760 -18.932 21.164 1.00 33.16 334 ILE A O 1
ATOM 2690 N N . ILE A 1 335 ? -29.359 -17.622 20.011 1.00 32.25 335 ILE A N 1
ATOM 2691 C CA . ILE A 1 335 ? -29.600 -18.286 18.732 1.00 32.25 335 ILE A CA 1
ATOM 2692 C C . ILE A 1 335 ? -28.649 -19.475 18.730 1.00 32.25 335 ILE A C 1
ATOM 2694 O O . ILE A 1 335 ? -27.482 -19.389 18.357 1.00 32.25 335 ILE A O 1
ATOM 2698 N N . SER A 1 336 ? -29.162 -20.575 19.258 1.00 31.05 336 SER A N 1
ATOM 2699 C CA . SER A 1 336 ? -28.518 -21.869 19.411 1.00 31.05 336 SER A CA 1
ATOM 2700 C C . SER A 1 336 ? -28.353 -22.569 18.067 1.00 31.05 336 SER A C 1
ATOM 2702 O O . SER A 1 336 ? -28.816 -23.682 17.911 1.00 31.05 336 SER A O 1
ATOM 2704 N N . HIS A 1 337 ? -27.674 -21.959 17.095 1.00 31.69 337 HIS A N 1
ATOM 2705 C CA . HIS A 1 337 ? -27.158 -22.685 15.934 1.00 31.69 337 HIS A CA 1
ATOM 2706 C C . HIS A 1 337 ? -25.930 -21.979 15.357 1.00 31.69 337 HIS A C 1
ATOM 2708 O O . HIS A 1 337 ? -26.063 -20.980 14.659 1.00 31.69 337 HIS A O 1
ATOM 2714 N N . LEU A 1 338 ? -24.745 -22.549 15.590 1.00 30.69 338 LEU A N 1
ATOM 2715 C CA . LEU A 1 338 ? -23.715 -22.697 14.558 1.00 30.69 338 LEU A CA 1
ATOM 2716 C C . LEU A 1 338 ? -22.779 -23.862 14.942 1.00 30.69 338 LEU A C 1
ATOM 2718 O O . LEU A 1 338 ? -22.406 -23.966 16.111 1.00 30.69 338 LEU A O 1
ATOM 2722 N N . PRO A 1 339 ? -22.445 -24.768 14.002 1.00 31.72 339 PRO A N 1
ATOM 2723 C CA . PRO A 1 339 ? -21.616 -25.935 14.268 1.00 31.72 339 PRO A CA 1
ATOM 2724 C C . PRO A 1 339 ? -20.136 -25.552 14.370 1.00 31.72 339 PRO A C 1
ATOM 2726 O O . PRO A 1 339 ? -19.702 -24.547 13.809 1.00 31.72 339 PRO A O 1
ATOM 2729 N N . ASN A 1 340 ? -19.390 -26.400 15.079 1.00 30.73 340 ASN A N 1
ATOM 2730 C CA . ASN A 1 340 ? -17.933 -26.453 15.206 1.00 30.73 340 ASN A CA 1
ATOM 2731 C C . ASN A 1 340 ? -17.156 -25.767 14.064 1.00 30.73 340 ASN A C 1
ATOM 2733 O O . ASN A 1 340 ? -17.127 -26.262 12.941 1.00 30.73 340 ASN A O 1
ATOM 2737 N N . LEU A 1 341 ? -16.453 -24.680 14.391 1.00 28.23 341 LEU A N 1
ATOM 2738 C CA . LEU A 1 341 ? -15.313 -24.168 13.625 1.00 28.23 341 LEU A CA 1
ATOM 2739 C C . LEU A 1 341 ? -14.032 -24.489 14.406 1.00 28.23 341 LEU A C 1
ATOM 2741 O O . LEU A 1 341 ? -13.350 -23.611 14.924 1.00 28.23 341 LEU A O 1
ATOM 2745 N N . ILE A 1 342 ? -13.742 -25.784 14.516 1.00 31.08 342 ILE A N 1
ATOM 2746 C CA . ILE A 1 342 ? -12.367 -26.275 14.588 1.00 31.08 342 ILE A CA 1
ATOM 2747 C C . ILE A 1 342 ? -12.143 -26.905 13.223 1.00 31.08 342 ILE A C 1
ATOM 2749 O O . ILE A 1 342 ? -12.707 -27.958 12.960 1.00 31.08 342 ILE A O 1
ATOM 2753 N N . GLU A 1 343 ? -11.435 -26.178 12.362 1.00 25.98 343 GLU A N 1
ATOM 2754 C CA . GLU A 1 343 ? -10.627 -26.632 11.220 1.00 25.98 343 GLU A CA 1
ATOM 2755 C C . GLU A 1 343 ? -10.563 -25.502 10.189 1.00 25.98 343 GLU A C 1
ATOM 2757 O O . GLU A 1 343 ? -11.522 -25.224 9.475 1.00 25.98 343 GLU A O 1
ATOM 2762 N N . CYS A 1 344 ? -9.432 -24.799 10.188 1.00 21.61 344 CYS A N 1
ATOM 2763 C CA . CYS A 1 344 ? -8.627 -24.528 8.998 1.00 21.61 344 CYS A CA 1
ATOM 2764 C C . CYS A 1 344 ? -7.313 -23.901 9.481 1.00 21.61 344 CYS A C 1
ATOM 2766 O O . CYS A 1 344 ? -7.266 -22.719 9.833 1.00 21.61 344 CYS A O 1
ATOM 2768 N N . LEU A 1 345 ? -6.290 -24.758 9.551 1.00 27.56 345 LEU A N 1
ATOM 2769 C CA . LEU A 1 345 ? -4.885 -24.390 9.377 1.00 27.56 345 LEU A CA 1
ATOM 2770 C C . LEU A 1 345 ? -4.666 -23.785 7.985 1.00 27.56 345 LEU A C 1
ATOM 2772 O O . LEU A 1 345 ? -5.395 -24.201 7.052 1.00 27.56 345 LEU A O 1
#

Mean predicted aligned error: 11.08 Å

pLDDT: mean 76.26, std 14.95, range [21.61, 96.19]

Radius of gyration: 24.89 Å; Cα contacts (8 Å, |Δi|>4): 612; chains: 1; bounding box: 66×48×72 Å

InterPro domains:
  IPR001810 F-box domain [PS50181] (4-49)

Sequence (345 aa):
MDLPIRFQDLPSEVLQHICVQLDSVDDVLNLQNVHPRIERAIDFTFWRLPRVLRLGFEFPKRPGQSTIRLQADNDHFELPNDVET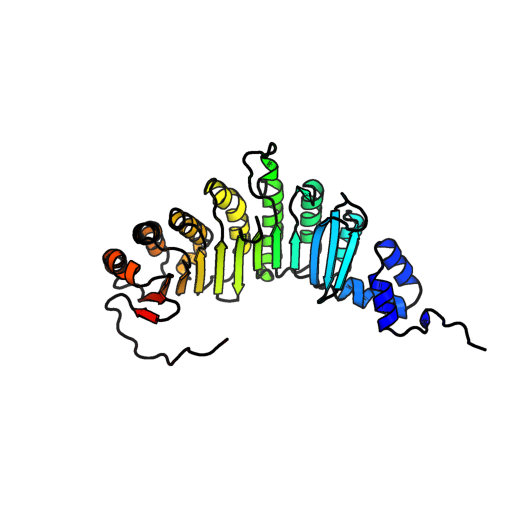LRVVLDRCSRINELCLAPYIQLSHRDQKYALDLLRKSGIRLKRITASFEEPSNSVRDPDALWPNFSIRKRICSLVSSQRCSLQNLLFKFSPDKFVCFERNSSKLNLSVHIAFQSEVNVFVQALYPIITAFHHHSACPRSVSIIIDVEDSRAHLALQDAIHSIPHPHRDGIRDLRIHLPHIASQDAVQAVVNSFESYLCQLGGLRSLSWFLSNAEQLKSCFPKVNALNSSRFSTFVSTPNAQIPMGNAPIISHLPNLIECL

Foldseek 3Di:
DDDPDDPVNDDLVVLLVVLQPDAEPVVLVVQLPPDVSNVVSSLVNQQEQFAEWEWQDADPVDGPFIWTWTDGDPGIYTYGLDLVVLLVNLQRNQNHAEYEYEECSRPPPVSLLSSLVSLLVSPRQHQYYEYEYEDDDPPDPDPVRHAPPPSSLVSLLSSLLSNLVRHAKYKYHHDPQAIWIWGDDLQEIEIEGRHACPDDPCCLCVRVLSSLCSNCVPHDQHQEYEYEQNYDLVCSLSSLVSRLSSRDLVNLQNHAYYEYEHEPHDDLVSVLSNVVSCLVVVVSNNNYAEYEYEYQDPVSVVVNCVVVCVSDVDRYWYWYDYPVDIDTDHDDPPPPDDDDPPDDD

Nearest PDB structures (foldseek):
  5vxs-assembly1_B  TM=4.452E-01  e=6.678E-01  Homo sapiens
  6t3e-assembly1_A  TM=1.681E-01  e=9.184E+00  Thermococcus litoralis DSM 5473

Solvent-accessible surface area (backbone atoms only — not comparable to full-atom values): 18642 Å² total; per-residue (Å²): 134,85,74,80,84,49,82,87,73,53,56,68,69,57,52,36,57,58,52,60,72,54,59,42,68,65,57,50,55,55,50,36,73,72,39,78,69,46,24,53,33,42,46,45,64,67,25,57,48,22,34,34,41,34,39,18,46,73,29,90,93,44,81,93,37,36,15,36,35,40,30,33,100,92,49,68,39,52,31,65,62,46,74,65,53,50,49,52,47,49,72,55,31,72,48,33,26,32,40,35,38,43,26,56,95,39,26,50,70,68,56,50,50,51,50,46,58,48,54,58,68,51,76,61,61,33,32,32,42,36,44,33,39,53,67,79,53,100,78,64,89,50,78,69,64,54,56,55,37,73,73,53,32,53,44,51,22,50,36,38,44,74,27,33,90,51,49,31,35,42,34,41,34,47,47,101,79,26,33,41,38,42,38,51,51,89,48,35,33,41,36,38,40,25,51,79,71,87,71,57,75,60,52,54,60,70,38,46,36,60,36,43,45,23,49,50,51,92,44,72,57,32,35,31,38,38,40,36,46,49,36,58,43,95,48,41,35,56,56,50,49,53,58,55,61,49,51,53,73,89,34,34,41,52,24,29,33,42,35,40,35,31,68,64,47,79,50,54,67,35,53,42,47,29,52,63,64,41,52,74,52,57,73,60,30,71,44,38,42,37,40,35,40,34,34,66,52,65,74,56,48,71,78,57,37,66,60,61,46,70,74,37,78,84,66,47,49,37,34,42,31,36,100,86,48,77,45,78,60,71,90,61,80,82,75,88,77,80,78,85,87,83,82,81,134

Secondary structure (DSSP, 8-state):
-PPP--GGGS-HHHHHHHHHT---HHHHHHHHTT-HHHHHHHIIIIIIS--EEEEEEE-TTSTT-EEEEEEETTEEEEEE--HHHHHHHHHH-TT--EEEEPPTTTS-HHHHHHHHHHHHHS----SEEEEE-----TT-S-GGGGS--HHHHHHHHHHHHHTTTT--EEEEESSSS-EEEEEEETTEEEEEEE----S-HHHIIIIIHHHHHHHHTTPPPPSEEEEEE-S-GGGHHHHHHHHHHHS-HHHHTT--EEEEEETT---HHHHHHHHHHHHHHHTT-TT--EEEEEES-SHHHHHHHHHHHHHHTTT-EEEEEETTEEEEESS--------------